Protein AF-A0A357FYY6-F1 (afdb_monomer_lite)

Foldseek 3Di:
DVVVVVVLCCQFAPPLLVVLLVLLQVVQQVVLLVVLVVVLAQAQQVLVVCCVVCVVVLVVQPDPVDDPVSSVVVVVVSLVVQLVVLLVVLVVQLVVLVVDPNSSVSLSVLLNSQATDNSLVNLLVLLCCCLVVVPDDPCSNRHLCVHQVNDPVVDDNVVSVVSSVVSSVCRCVRRRVQLSVLCNRGNSSRSSSSSD

Secondary structure (DSSP, 8-state):
-HHHHHHHHHHH--TTHHHHHHHHHHHHHHHHHHHHHHHSS-S-HHHHHHIIIIIHHHHHH--TTS-HHHHHHHHHHHHHHHHHHHHHHHHHHHHHHHHSTTHHHHHHHHHHTT---HHHHHHHHHHHIIIII----TTTTHHHHHHHT--TTSS-HHHHHHHHHHHHHHHHIIIIIHHHHHHHHHHHHHHHHHH-

pLDDT: mean 89.38, std 8.53, range [60.78, 97.12]

Sequence (196 aa):
MIEIYQQLHTYVFDPDRIPYAIAAIFLTMVVGMVTGPLAGNANPLIWGVLDGMFGGFGGKMDRLHRSKHDLMLRGFFFAVFVLVFCLVVAKFIEKLTILYPFHGFSEVLALSILITSGSVWFATLKIYFALSKKEMGKGAYYIVSRSTRVDLNSVDDYGITRTAMGFLARSFDKGLVNPVFWYLVGGVPLAYVYAA

Radius of gyration: 19.51 Å; chains: 1; bounding box: 54×34×55 Å

Structure (mmCIF, N/CA/C/O backbone):
data_AF-A0A357FYY6-F1
#
_entry.id   AF-A0A357FYY6-F1
#
loop_
_atom_site.group_PDB
_atom_site.id
_atom_site.type_symbol
_atom_site.label_atom_id
_atom_site.label_alt_id
_atom_site.label_comp_id
_atom_site.label_asym_id
_atom_site.label_entity_id
_atom_site.label_seq_id
_atom_site.pdbx_PDB_ins_code
_atom_site.Cartn_x
_atom_site.Cartn_y
_atom_site.Cartn_z
_atom_site.occupancy
_atom_site.B_iso_or_equiv
_atom_site.auth_seq_id
_atom_site.auth_comp_id
_atom_site.auth_asym_id
_atom_site.auth_atom_id
_atom_site.pdbx_PDB_model_num
ATOM 1 N N . MET A 1 1 ? 17.499 -19.569 -25.985 1.00 62.19 1 MET A N 1
ATOM 2 C CA . MET A 1 1 ? 16.735 -20.258 -24.916 1.00 62.19 1 MET A CA 1
ATOM 3 C C . MET A 1 1 ? 17.361 -20.007 -23.543 1.00 62.19 1 MET A C 1
ATOM 5 O O . MET A 1 1 ? 16.658 -19.527 -22.671 1.00 62.19 1 MET A O 1
ATOM 9 N N . ILE A 1 2 ? 18.672 -20.226 -23.367 1.00 73.31 2 ILE A N 1
ATOM 10 C CA . ILE A 1 2 ? 19.402 -19.948 -22.109 1.00 73.31 2 ILE A CA 1
ATOM 11 C C . ILE A 1 2 ? 19.326 -18.468 -21.684 1.00 73.31 2 ILE A C 1
ATOM 13 O O . ILE A 1 2 ? 19.038 -18.201 -20.525 1.00 73.31 2 ILE A O 1
ATOM 17 N N . GLU A 1 3 ? 19.465 -17.514 -22.611 1.00 70.50 3 GLU A N 1
ATOM 18 C CA . GLU A 1 3 ? 19.327 -16.075 -22.304 1.00 70.50 3 GLU A CA 1
ATOM 19 C C . GLU A 1 3 ? 17.939 -15.697 -21.776 1.00 70.50 3 GLU A C 1
ATOM 21 O O . GLU A 1 3 ? 17.833 -14.892 -20.860 1.00 70.50 3 GLU A O 1
ATOM 26 N N . ILE A 1 4 ? 16.873 -16.308 -22.306 1.00 71.56 4 ILE A N 1
ATOM 27 C CA . ILE A 1 4 ? 15.501 -16.066 -21.837 1.00 71.56 4 ILE A CA 1
ATOM 28 C C . ILE A 1 4 ? 15.348 -16.572 -20.402 1.00 71.56 4 ILE A C 1
ATOM 30 O O . ILE A 1 4 ? 14.764 -15.879 -19.578 1.00 71.56 4 ILE A O 1
ATOM 34 N N . TYR A 1 5 ? 15.904 -17.745 -20.082 1.00 68.25 5 TYR A N 1
ATOM 35 C CA . TYR A 1 5 ? 15.890 -18.277 -18.719 1.00 68.25 5 TYR A CA 1
ATOM 36 C C . TYR A 1 5 ? 16.742 -17.454 -17.755 1.00 68.25 5 TYR A C 1
ATOM 38 O O . TYR A 1 5 ? 16.322 -17.246 -16.625 1.00 68.25 5 TYR A O 1
ATOM 46 N N . GLN A 1 6 ? 17.901 -16.956 -18.188 1.00 64.94 6 GLN A N 1
ATOM 47 C CA . GLN A 1 6 ? 18.735 -16.068 -17.380 1.00 64.94 6 GLN A CA 1
ATOM 48 C C . GLN A 1 6 ? 18.051 -14.722 -17.143 1.00 64.94 6 GLN A C 1
ATOM 50 O O . GLN A 1 6 ? 18.015 -14.259 -16.012 1.00 64.94 6 GLN A O 1
ATOM 55 N N . GLN A 1 7 ? 17.428 -14.134 -18.166 1.00 66.25 7 GLN A N 1
ATOM 56 C CA . GLN A 1 7 ? 16.635 -12.914 -18.017 1.00 66.25 7 GLN A CA 1
ATOM 57 C C . GLN A 1 7 ? 15.444 -13.139 -17.086 1.00 66.25 7 GLN A C 1
ATOM 59 O O . GLN A 1 7 ? 15.245 -12.347 -16.174 1.00 66.25 7 GLN A O 1
ATOM 64 N N . LEU A 1 8 ? 14.688 -14.229 -17.251 1.00 66.12 8 LEU A N 1
ATOM 65 C CA . LEU A 1 8 ? 13.602 -14.595 -16.335 1.00 66.12 8 LEU A CA 1
ATOM 66 C C . LEU A 1 8 ? 14.109 -14.812 -14.910 1.00 66.12 8 LEU A C 1
ATOM 68 O O . LEU A 1 8 ? 13.484 -14.334 -13.975 1.00 66.12 8 LEU A O 1
ATOM 72 N N . HIS A 1 9 ? 15.245 -15.485 -14.735 1.00 67.25 9 HIS A N 1
ATOM 73 C CA . HIS A 1 9 ? 15.838 -15.700 -13.422 1.00 67.25 9 HIS A CA 1
ATOM 74 C C . HIS A 1 9 ? 16.236 -14.373 -12.769 1.00 67.25 9 HIS A C 1
ATOM 76 O O . HIS A 1 9 ? 15.879 -14.144 -11.624 1.00 67.25 9 HIS A O 1
ATOM 82 N N . THR A 1 10 ? 16.891 -13.465 -13.492 1.00 65.50 10 THR A N 1
ATOM 83 C CA . THR A 1 10 ? 17.222 -12.124 -12.984 1.00 65.50 10 THR A CA 1
ATOM 84 C C . THR A 1 10 ? 15.965 -11.287 -12.716 1.00 65.50 10 THR A C 1
ATOM 86 O O . THR A 1 10 ? 15.912 -10.546 -11.744 1.00 65.50 10 THR A O 1
ATOM 89 N N . TYR A 1 11 ? 14.912 -11.427 -13.528 1.00 64.69 11 TYR A N 1
ATOM 90 C CA . TYR A 1 11 ? 13.644 -10.718 -13.324 1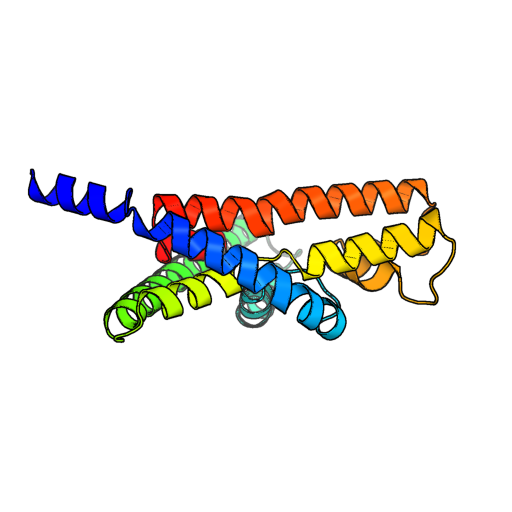.00 64.69 11 TYR A CA 1
ATOM 91 C C . TYR A 1 11 ? 12.781 -11.293 -12.195 1.00 64.69 11 TYR A C 1
ATOM 93 O O . TYR A 1 11 ? 11.948 -10.560 -11.661 1.00 64.69 11 TYR A O 1
ATOM 101 N N . VAL A 1 12 ? 12.936 -12.564 -11.830 1.00 64.06 12 VAL A N 1
ATOM 102 C CA . VAL A 1 12 ? 12.113 -13.227 -10.802 1.00 64.06 12 VAL A CA 1
ATOM 103 C C . VAL A 1 12 ? 12.867 -13.380 -9.478 1.00 64.06 12 VAL A C 1
ATOM 105 O O . VAL A 1 12 ? 12.259 -13.279 -8.418 1.00 64.06 12 VAL A O 1
ATOM 108 N N . PHE A 1 13 ? 14.186 -13.556 -9.520 1.00 65.19 13 PHE A N 1
ATOM 109 C CA . PHE A 1 13 ? 15.050 -13.823 -8.369 1.00 65.19 13 PHE A CA 1
ATOM 110 C C . PHE A 1 13 ? 16.271 -12.897 -8.374 1.00 65.19 13 PHE A C 1
ATOM 112 O O . PHE A 1 13 ? 17.409 -13.329 -8.560 1.00 65.19 13 PHE A O 1
ATOM 119 N N . ASP A 1 14 ? 16.017 -11.608 -8.164 1.00 78.81 14 ASP A N 1
ATOM 120 C CA . ASP A 1 14 ? 17.067 -10.625 -7.902 1.00 78.81 14 ASP A CA 1
ATOM 121 C C . ASP A 1 14 ? 17.393 -10.610 -6.391 1.00 78.81 14 ASP A C 1
ATOM 123 O O . ASP A 1 14 ? 16.497 -10.318 -5.583 1.00 78.81 14 ASP A O 1
ATOM 127 N N . PRO A 1 15 ? 18.634 -10.946 -5.982 1.00 80.25 15 PRO A N 1
ATOM 128 C CA . PRO A 1 15 ? 19.024 -10.988 -4.574 1.00 80.25 15 PRO A CA 1
ATOM 129 C C . PRO A 1 15 ? 18.915 -9.626 -3.874 1.00 80.25 15 PRO A C 1
ATOM 131 O O . PRO A 1 15 ? 18.712 -9.593 -2.658 1.00 80.25 15 PRO A O 1
ATOM 134 N N . ASP A 1 16 ? 18.980 -8.517 -4.615 1.00 86.81 16 ASP A N 1
ATOM 135 C CA . ASP A 1 16 ? 18.967 -7.165 -4.051 1.00 86.81 16 ASP A CA 1
ATOM 136 C C . ASP A 1 16 ? 17.561 -6.709 -3.625 1.00 86.81 16 ASP A C 1
ATOM 138 O O . ASP A 1 16 ? 17.401 -5.797 -2.808 1.00 86.81 16 ASP A O 1
ATOM 142 N N . ARG A 1 17 ? 16.508 -7.408 -4.064 1.00 90.00 17 ARG A N 1
ATOM 143 C CA . ARG A 1 17 ? 15.125 -7.081 -3.679 1.00 90.00 17 ARG A CA 1
ATOM 144 C C . ARG A 1 17 ? 14.863 -7.269 -2.193 1.00 90.00 17 ARG A C 1
ATOM 146 O O . ARG A 1 17 ? 14.126 -6.494 -1.591 1.00 90.00 17 ARG A O 1
ATOM 153 N N . ILE A 1 18 ? 15.448 -8.288 -1.567 1.00 92.69 18 ILE A N 1
ATOM 154 C CA . ILE A 1 18 ? 15.241 -8.534 -0.133 1.00 92.69 18 ILE A CA 1
ATOM 155 C C . ILE A 1 18 ? 15.734 -7.343 0.709 1.00 92.69 18 ILE A C 1
ATOM 157 O O . ILE A 1 18 ? 14.931 -6.811 1.483 1.00 92.69 18 ILE A O 1
ATOM 161 N N . PRO A 1 19 ? 16.992 -6.869 0.577 1.00 94.12 19 PRO A N 1
ATOM 162 C CA . PRO A 1 19 ? 17.441 -5.707 1.335 1.00 94.12 19 PRO A CA 1
ATOM 163 C C . PRO A 1 19 ? 16.656 -4.433 0.993 1.00 94.12 19 PRO A C 1
ATOM 165 O O . PRO A 1 19 ? 16.374 -3.653 1.904 1.00 94.12 19 PRO A O 1
ATOM 168 N N . TYR A 1 20 ? 16.226 -4.232 -0.259 1.00 94.94 20 TYR A N 1
ATOM 169 C CA . TYR A 1 20 ? 15.398 -3.074 -0.624 1.00 94.94 20 TYR A CA 1
ATOM 170 C C . TYR A 1 20 ? 14.003 -3.128 0.011 1.00 94.94 20 TYR A C 1
ATOM 172 O O . TYR A 1 20 ? 13.530 -2.127 0.553 1.00 94.94 20 TYR A O 1
ATOM 180 N N . ALA A 1 21 ? 13.368 -4.301 0.036 1.00 95.81 21 ALA A N 1
ATOM 181 C CA . ALA A 1 21 ? 12.097 -4.505 0.721 1.00 95.81 21 ALA A CA 1
ATOM 182 C C . ALA A 1 21 ? 12.222 -4.244 2.225 1.00 95.81 21 ALA A C 1
ATOM 184 O O . ALA A 1 21 ? 11.418 -3.505 2.789 1.00 95.81 21 ALA A O 1
ATOM 185 N N . ILE A 1 22 ? 13.264 -4.777 2.870 1.00 96.56 22 ILE A N 1
ATOM 186 C CA . ILE A 1 22 ? 13.537 -4.531 4.292 1.00 96.56 22 ILE A CA 1
ATOM 187 C C . ILE A 1 22 ? 13.713 -3.029 4.551 1.00 96.56 22 ILE A C 1
ATOM 189 O O . ILE A 1 22 ? 13.075 -2.480 5.453 1.00 96.56 22 ILE A O 1
ATOM 193 N N . ALA A 1 23 ? 14.521 -2.341 3.740 1.00 96.56 23 ALA A N 1
ATOM 194 C CA . ALA A 1 23 ? 14.736 -0.903 3.867 1.00 96.56 23 ALA A CA 1
ATOM 195 C C . ALA A 1 23 ? 13.438 -0.098 3.673 1.00 96.56 23 ALA A C 1
ATOM 197 O O . ALA A 1 23 ? 13.175 0.826 4.443 1.00 96.56 23 ALA A O 1
ATOM 198 N N . ALA A 1 24 ? 12.587 -0.470 2.711 1.00 97.00 24 ALA A N 1
ATOM 199 C CA . ALA A 1 24 ? 11.290 0.169 2.493 1.00 97.00 24 ALA A CA 1
ATOM 200 C C . ALA A 1 24 ? 10.334 -0.040 3.682 1.00 97.00 24 ALA A C 1
ATOM 202 O O . ALA A 1 24 ? 9.633 0.891 4.088 1.00 97.00 24 ALA A O 1
ATOM 203 N N . ILE A 1 25 ? 10.334 -1.226 4.297 1.00 96.69 25 ILE A N 1
ATOM 204 C CA . ILE A 1 25 ? 9.548 -1.509 5.508 1.00 96.69 25 ILE A CA 1
ATOM 205 C C . ILE A 1 25 ? 10.031 -0.643 6.678 1.00 96.69 25 ILE A C 1
ATOM 207 O O . ILE A 1 25 ? 9.215 -0.011 7.347 1.00 96.69 25 ILE A O 1
ATOM 211 N N . PHE A 1 26 ? 11.344 -0.551 6.909 1.00 96.75 26 PHE A N 1
ATOM 212 C CA . PHE A 1 26 ? 11.886 0.316 7.960 1.00 96.75 26 PHE A CA 1
ATOM 213 C C . PHE A 1 26 ? 11.565 1.791 7.708 1.00 96.75 26 PHE A C 1
ATOM 215 O O . PHE A 1 26 ? 11.113 2.491 8.617 1.00 96.75 26 PHE A O 1
ATOM 222 N N . LEU A 1 27 ? 11.730 2.255 6.467 1.00 95.94 27 LEU A N 1
ATOM 223 C CA . LEU A 1 27 ? 11.412 3.626 6.083 1.00 95.94 27 LEU A CA 1
ATOM 224 C C . LEU A 1 27 ? 9.935 3.945 6.344 1.00 95.94 27 LEU A C 1
ATOM 226 O O . LEU A 1 27 ? 9.624 4.947 6.985 1.00 95.94 27 LEU A O 1
ATOM 230 N N . THR A 1 28 ? 9.019 3.079 5.909 1.00 95.31 28 THR A N 1
ATOM 231 C CA . THR A 1 28 ? 7.573 3.269 6.120 1.00 95.31 28 THR A CA 1
ATOM 232 C C . THR A 1 28 ? 7.141 3.093 7.571 1.00 95.31 28 THR A C 1
ATOM 234 O O . THR A 1 28 ? 6.156 3.704 7.989 1.00 95.31 28 THR A O 1
ATOM 237 N N . MET A 1 29 ? 7.867 2.315 8.373 1.00 93.81 29 MET A N 1
ATOM 238 C CA . MET A 1 29 ? 7.649 2.240 9.815 1.00 93.81 29 MET A CA 1
ATOM 239 C C . MET A 1 29 ? 7.953 3.585 10.487 1.00 93.81 29 MET A C 1
ATOM 241 O O . MET A 1 29 ? 7.125 4.082 11.248 1.00 93.81 29 MET A O 1
ATOM 245 N N . VAL A 1 30 ? 9.088 4.213 10.163 1.00 93.69 30 VAL A N 1
ATOM 246 C CA . VAL A 1 30 ? 9.492 5.507 10.745 1.00 93.69 30 VAL A CA 1
ATOM 247 C C . VAL A 1 30 ? 8.634 6.652 10.201 1.00 93.69 30 VAL A C 1
ATOM 249 O O . VAL A 1 30 ? 8.001 7.384 10.962 1.00 93.69 30 VAL A O 1
ATOM 252 N N . VAL A 1 31 ? 8.553 6.789 8.876 1.00 92.69 31 VAL A N 1
ATOM 253 C CA . VAL A 1 31 ? 7.809 7.872 8.211 1.00 92.69 31 VAL A CA 1
ATOM 254 C C . VAL A 1 31 ? 6.305 7.737 8.453 1.00 92.69 31 VAL A C 1
ATOM 256 O O . VAL A 1 31 ? 5.607 8.737 8.634 1.00 92.69 31 VAL A O 1
ATOM 259 N N . GLY A 1 32 ? 5.787 6.509 8.510 1.00 89.00 32 GLY A N 1
ATOM 260 C CA . GLY A 1 32 ? 4.375 6.224 8.764 1.00 89.00 32 GLY A CA 1
ATOM 261 C C . GLY A 1 32 ? 3.890 6.724 10.125 1.00 89.00 32 GLY A C 1
ATOM 262 O O . GLY A 1 32 ? 2.759 7.198 10.230 1.00 89.00 32 GLY A O 1
ATOM 263 N N . MET A 1 33 ? 4.737 6.674 11.160 1.00 88.44 33 MET A N 1
ATOM 264 C CA . MET A 1 33 ? 4.384 7.193 12.488 1.00 88.44 33 MET A CA 1
ATOM 265 C C . MET A 1 33 ? 4.180 8.713 12.490 1.00 88.44 33 MET A C 1
ATOM 267 O O . MET A 1 33 ? 3.391 9.215 13.286 1.00 88.44 33 MET A O 1
ATOM 271 N N . VAL A 1 34 ? 4.854 9.440 11.592 1.00 87.56 34 VAL A N 1
ATOM 272 C CA . VAL A 1 34 ? 4.719 10.900 11.442 1.00 87.56 34 VAL A CA 1
ATOM 273 C C . VAL A 1 34 ? 3.570 11.255 10.498 1.00 87.56 34 VAL A C 1
ATOM 275 O O . VAL A 1 34 ? 2.750 12.122 10.796 1.00 87.56 34 VAL A O 1
ATOM 278 N N . THR A 1 35 ? 3.480 10.567 9.361 1.00 83.00 35 THR A N 1
ATOM 279 C CA . THR A 1 35 ? 2.495 10.860 8.308 1.00 83.00 35 THR A CA 1
ATOM 280 C C . THR A 1 35 ? 1.082 10.399 8.658 1.00 83.00 35 THR A C 1
ATOM 282 O O . THR A 1 35 ? 0.127 11.088 8.313 1.00 83.00 35 THR A O 1
ATOM 285 N N . GLY A 1 36 ? 0.917 9.297 9.396 1.00 78.12 36 GLY A N 1
ATOM 286 C CA . GLY A 1 36 ? -0.390 8.802 9.847 1.00 78.12 36 GLY A CA 1
ATOM 287 C C . GLY A 1 36 ? -1.216 9.831 10.639 1.00 78.12 36 GLY A C 1
ATOM 288 O O . GLY A 1 36 ? -2.367 10.085 10.274 1.00 78.12 36 GLY A O 1
ATOM 289 N N . PRO A 1 37 ? -0.659 10.467 11.692 1.00 79.31 37 PRO A N 1
ATOM 290 C CA . PRO A 1 37 ? -1.324 11.555 12.407 1.00 79.31 37 PRO A CA 1
ATOM 291 C C . PRO A 1 37 ? -1.749 12.719 11.502 1.00 79.31 37 PRO A C 1
ATOM 293 O O . PRO A 1 37 ? -2.842 13.250 11.685 1.00 79.31 37 PRO A O 1
ATOM 296 N N . LEU A 1 38 ? -0.906 13.098 10.535 1.00 82.50 38 LEU A N 1
ATOM 297 C CA . LEU A 1 38 ? -1.143 14.229 9.632 1.00 82.50 38 LEU A CA 1
ATOM 298 C C . LEU A 1 38 ? -2.219 13.922 8.582 1.00 82.50 38 LEU A C 1
ATOM 300 O O . LEU A 1 38 ? -3.090 14.746 8.323 1.00 82.50 38 LEU A O 1
ATOM 304 N N . ALA A 1 39 ? -2.175 12.729 7.990 1.00 80.50 39 ALA A N 1
ATOM 305 C CA . ALA A 1 39 ? -3.092 12.308 6.935 1.00 80.50 39 ALA A CA 1
ATOM 306 C C . ALA A 1 39 ? -4.465 11.861 7.469 1.00 80.50 39 ALA A C 1
ATOM 308 O O . ALA A 1 39 ? -5.432 11.758 6.708 1.00 80.50 39 ALA A O 1
ATOM 309 N N . GLY A 1 40 ? -4.563 11.540 8.764 1.00 82.94 40 GLY A N 1
ATOM 310 C CA . GLY A 1 40 ? -5.805 11.095 9.400 1.00 82.94 40 GLY A CA 1
ATOM 311 C C . GLY A 1 40 ? -6.322 9.738 8.901 1.00 82.94 40 GLY A C 1
ATOM 312 O O . GLY A 1 40 ? -7.467 9.379 9.172 1.00 82.94 40 GLY A O 1
ATOM 313 N N . ASN A 1 41 ? -5.499 8.993 8.165 1.00 85.19 41 ASN A N 1
ATOM 314 C CA . ASN A 1 41 ? -5.761 7.643 7.684 1.00 85.19 41 ASN A CA 1
ATOM 315 C C . ASN A 1 41 ? -4.443 6.850 7.659 1.00 85.19 41 ASN A C 1
ATOM 317 O O . ASN A 1 41 ? -3.364 7.431 7.764 1.00 85.19 41 ASN A O 1
ATOM 321 N N . ALA A 1 42 ? -4.539 5.529 7.551 1.00 87.75 42 ALA A N 1
ATOM 322 C CA . ALA A 1 42 ? -3.386 4.631 7.587 1.00 87.75 42 ALA A CA 1
ATOM 323 C C . ALA A 1 42 ? -3.195 3.852 6.274 1.00 87.75 42 ALA A C 1
ATOM 325 O O . ALA A 1 42 ? -2.590 2.780 6.263 1.00 87.75 42 ALA A O 1
ATOM 326 N N . ASN A 1 43 ? -3.712 4.382 5.164 1.00 88.94 43 ASN A N 1
ATOM 327 C CA . ASN A 1 43 ? -3.571 3.758 3.854 1.00 88.94 43 ASN A CA 1
ATOM 328 C C . ASN A 1 43 ? -2.181 4.042 3.254 1.00 88.94 43 ASN A C 1
ATOM 330 O O . ASN A 1 43 ? -1.590 5.081 3.558 1.00 88.94 43 ASN A O 1
ATOM 334 N N . PRO A 1 44 ? -1.669 3.162 2.374 1.00 91.88 44 PRO A N 1
ATOM 335 C CA . PRO A 1 44 ? -0.517 3.471 1.534 1.00 91.88 44 PRO A CA 1
ATOM 336 C C . PRO A 1 44 ? -0.727 4.756 0.730 1.00 91.88 44 PRO A C 1
ATOM 338 O O . PRO A 1 44 ? -1.840 5.045 0.279 1.00 91.88 44 PRO A O 1
ATOM 341 N N . LEU A 1 45 ? 0.354 5.505 0.501 1.00 91.75 45 LEU A N 1
ATOM 342 C CA . LEU A 1 45 ? 0.305 6.780 -0.219 1.00 91.75 45 LEU A CA 1
ATOM 343 C C . LEU A 1 45 ? -0.258 6.600 -1.633 1.00 91.75 45 LEU A C 1
ATOM 345 O O . LEU A 1 45 ? -1.097 7.390 -2.070 1.00 91.75 45 LEU A O 1
ATOM 349 N N . ILE A 1 46 ? 0.151 5.530 -2.323 1.00 92.75 46 ILE A N 1
ATOM 350 C CA . ILE A 1 46 ? -0.295 5.248 -3.690 1.00 92.75 46 ILE A CA 1
ATOM 351 C C . ILE A 1 46 ? -1.818 5.087 -3.793 1.00 92.75 46 ILE A C 1
ATOM 353 O O . ILE A 1 46 ? -2.405 5.543 -4.767 1.00 92.75 46 ILE A O 1
ATOM 357 N N . TRP A 1 47 ? -2.487 4.525 -2.779 1.00 92.19 47 TRP A N 1
ATOM 358 C CA . TRP A 1 47 ? -3.945 4.368 -2.805 1.00 92.19 47 TRP A CA 1
ATOM 359 C C . TRP A 1 47 ? -4.654 5.722 -2.787 1.00 92.19 47 TRP A C 1
ATOM 361 O O . TRP A 1 47 ? -5.656 5.891 -3.472 1.00 92.19 47 TRP A O 1
ATOM 371 N N . GLY A 1 48 ? -4.121 6.702 -2.051 1.00 90.94 48 GLY A N 1
ATOM 372 C CA . GLY A 1 48 ? -4.647 8.068 -2.068 1.00 90.94 48 GLY A CA 1
ATOM 373 C C . GLY A 1 48 ? -4.452 8.755 -3.421 1.00 90.94 48 GLY A C 1
ATOM 374 O O . GLY A 1 48 ? -5.348 9.451 -3.894 1.00 90.94 48 GLY A O 1
ATOM 375 N N . VAL A 1 49 ? -3.308 8.520 -4.072 1.00 93.38 49 VAL A N 1
ATOM 376 C CA . VAL A 1 49 ? -3.033 9.029 -5.426 1.00 93.38 49 VAL A CA 1
ATOM 377 C C . VAL A 1 49 ? -4.003 8.416 -6.438 1.00 93.38 49 VAL A C 1
ATOM 379 O O . VAL A 1 49 ? -4.635 9.148 -7.197 1.00 93.38 49 VAL A O 1
ATOM 382 N N . LEU A 1 50 ? -4.176 7.092 -6.416 1.00 94.50 50 LEU A N 1
ATOM 383 C CA . LEU A 1 50 ? -5.081 6.385 -7.322 1.00 94.50 50 LEU A CA 1
ATOM 384 C C . LEU A 1 50 ? -6.544 6.788 -7.103 1.00 94.50 50 LEU A C 1
ATOM 386 O O . LEU A 1 50 ? -7.243 7.060 -8.077 1.00 94.50 50 LEU A O 1
ATOM 390 N N . ASP A 1 51 ? -7.000 6.904 -5.853 1.00 92.69 51 ASP A N 1
ATOM 391 C CA . ASP A 1 51 ? -8.355 7.377 -5.541 1.00 92.69 51 ASP A CA 1
ATOM 392 C C . ASP A 1 51 ? -8.578 8.815 -6.038 1.00 92.69 51 ASP A C 1
ATOM 394 O O . ASP A 1 51 ? -9.590 9.106 -6.677 1.00 92.69 51 ASP A O 1
ATOM 398 N N . GLY A 1 52 ? -7.594 9.702 -5.853 1.00 94.38 52 GLY A N 1
ATOM 399 C CA . GLY A 1 52 ? -7.648 11.074 -6.362 1.00 94.38 52 GLY A CA 1
ATOM 400 C C . GLY A 1 52 ? -7.692 11.163 -7.892 1.00 94.38 52 GLY A C 1
ATOM 401 O O . GLY A 1 52 ? -8.421 11.988 -8.443 1.00 94.38 52 GLY A O 1
ATOM 402 N N . MET A 1 53 ? -6.946 10.302 -8.590 1.00 95.56 53 MET A N 1
ATOM 403 C CA . MET A 1 53 ? -6.894 10.277 -10.057 1.00 95.56 53 MET A CA 1
ATOM 404 C C . MET A 1 53 ? -8.128 9.620 -10.684 1.00 95.56 53 MET A C 1
ATOM 406 O O . MET A 1 53 ? -8.660 10.112 -11.680 1.00 95.56 53 MET A O 1
ATOM 410 N N . PHE A 1 54 ? -8.577 8.501 -10.117 1.00 95.50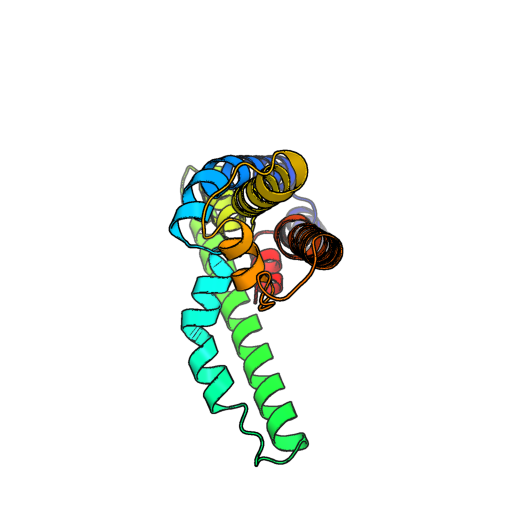 54 PHE A N 1
ATOM 411 C CA . PHE A 1 54 ? -9.512 7.581 -10.762 1.00 95.50 54 PHE A CA 1
ATOM 412 C C . PHE A 1 54 ? -10.857 7.461 -10.040 1.00 95.50 54 PHE A C 1
ATOM 414 O O . PHE A 1 54 ? -11.859 7.160 -10.692 1.00 95.50 54 PHE A O 1
ATOM 421 N N . GLY A 1 55 ? -10.940 7.759 -8.741 1.00 92.62 55 GLY A N 1
ATOM 422 C CA . GLY A 1 55 ? -12.155 7.582 -7.936 1.00 92.62 55 GLY A CA 1
ATOM 423 C C . GLY A 1 55 ? -13.357 8.362 -8.478 1.00 92.62 55 GLY A C 1
ATOM 424 O O . GLY A 1 55 ? -14.458 7.821 -8.604 1.00 92.62 55 GLY A O 1
ATOM 425 N N . GLY A 1 56 ? -13.143 9.606 -8.921 1.00 94.00 56 GLY A N 1
ATOM 426 C CA . GLY A 1 56 ? -14.192 10.420 -9.546 1.00 94.00 56 GLY A CA 1
ATOM 427 C C . GLY A 1 56 ? -14.698 9.859 -10.882 1.00 94.00 56 GLY A C 1
ATOM 428 O O . GLY A 1 56 ? -15.891 9.951 -11.183 1.00 94.00 56 GLY A O 1
ATOM 429 N N . PHE A 1 57 ? -13.820 9.252 -11.686 1.00 92.62 57 PHE A N 1
ATOM 430 C CA . PHE A 1 57 ? -14.214 8.579 -12.927 1.00 92.62 57 PHE A CA 1
ATOM 431 C C . PHE A 1 57 ? -14.973 7.287 -12.631 1.00 92.62 57 PHE A C 1
ATOM 433 O O . PHE A 1 57 ? -16.042 7.077 -13.208 1.00 92.62 57 PHE A O 1
ATOM 440 N N . GLY A 1 58 ? -14.477 6.483 -11.686 1.00 90.00 58 GLY A N 1
ATOM 441 C CA . GLY A 1 58 ? -15.140 5.272 -11.204 1.00 90.00 58 GLY A CA 1
ATOM 442 C C . GLY A 1 58 ? -16.574 5.554 -10.755 1.00 90.00 58 GLY A C 1
ATOM 443 O O . GLY A 1 58 ? -17.513 4.960 -11.282 1.00 90.00 58 GLY A O 1
ATOM 444 N N . GLY A 1 59 ? -16.768 6.560 -9.896 1.00 90.31 59 GLY A N 1
ATOM 445 C CA . GLY A 1 59 ? -18.098 6.958 -9.422 1.00 90.31 59 GLY A CA 1
ATOM 446 C C . GLY A 1 59 ? -19.036 7.463 -10.527 1.00 90.31 59 GLY A C 1
ATOM 447 O O . GLY A 1 59 ? -20.240 7.231 -10.480 1.00 90.31 59 GLY A O 1
ATOM 448 N N . LYS A 1 60 ? -18.515 8.112 -11.580 1.00 90.25 60 LYS A N 1
ATOM 449 C CA . LYS A 1 60 ? -19.337 8.524 -12.737 1.00 90.25 60 LYS A CA 1
ATOM 450 C C . LYS A 1 60 ? -19.818 7.336 -13.573 1.00 90.25 60 LYS A C 1
ATOM 452 O O . LYS A 1 60 ? -20.855 7.455 -14.241 1.00 90.25 60 LYS A O 1
ATOM 457 N N . MET A 1 61 ? -19.062 6.238 -13.585 1.00 88.50 61 MET A N 1
ATOM 458 C CA . MET A 1 61 ? -19.384 5.019 -14.327 1.00 88.50 61 MET A CA 1
ATOM 459 C C . MET A 1 61 ? -20.308 4.082 -13.548 1.00 88.50 61 MET A C 1
ATOM 461 O O . MET A 1 61 ? -21.170 3.459 -14.174 1.00 88.50 61 MET A O 1
ATOM 465 N N . ASP A 1 62 ? -20.184 4.054 -12.221 1.00 90.38 62 ASP A N 1
ATOM 466 C CA . ASP A 1 62 ? -20.996 3.241 -11.315 1.00 90.38 62 ASP A CA 1
ATOM 467 C C . ASP A 1 62 ? -22.356 3.894 -11.007 1.00 90.38 62 ASP A C 1
ATOM 469 O O . ASP A 1 62 ? -22.581 4.510 -9.965 1.00 90.38 62 ASP A O 1
ATOM 473 N N . ARG A 1 63 ? -23.280 3.822 -11.973 1.00 91.06 63 ARG A N 1
ATOM 474 C CA . ARG A 1 63 ? -24.637 4.372 -11.835 1.00 91.06 63 ARG A CA 1
ATOM 475 C C . ARG A 1 63 ? -25.665 3.260 -11.677 1.00 91.06 63 ARG A C 1
ATOM 477 O O . ARG A 1 63 ? -25.967 2.565 -12.643 1.00 91.06 63 ARG A O 1
ATOM 484 N N . LEU A 1 64 ? -26.287 3.183 -10.500 1.00 86.50 64 LEU A N 1
ATOM 485 C CA . LEU A 1 64 ? -27.233 2.121 -10.115 1.00 86.50 64 LEU A CA 1
ATOM 486 C C . LEU A 1 64 ? -28.456 1.956 -11.040 1.00 86.50 64 LEU A C 1
ATOM 488 O O . LEU A 1 64 ? -29.080 0.902 -11.032 1.00 86.50 64 LEU A O 1
ATOM 492 N N . HIS A 1 65 ? -28.804 2.962 -11.850 1.00 91.25 65 HIS A N 1
ATOM 493 C CA . HIS A 1 65 ? -29.912 2.877 -12.814 1.00 91.25 65 HIS A CA 1
ATOM 494 C C . HIS A 1 65 ? -29.561 2.127 -14.113 1.00 91.25 65 HIS A C 1
ATOM 496 O O . HIS A 1 65 ? -30.414 1.989 -14.987 1.00 91.25 65 HIS A O 1
ATOM 502 N N . ARG A 1 66 ? -28.309 1.692 -14.288 1.00 89.69 66 ARG A N 1
ATOM 503 C CA . ARG A 1 66 ? -27.855 0.945 -15.470 1.00 89.69 66 ARG A CA 1
ATOM 504 C C . ARG A 1 66 ? -28.068 -0.555 -15.297 1.00 89.69 66 ARG A C 1
ATOM 506 O O . ARG A 1 66 ? -28.173 -1.067 -14.185 1.00 89.69 66 ARG A O 1
ATOM 513 N N . SER A 1 67 ? -28.105 -1.276 -16.415 1.00 94.50 67 SER A N 1
ATOM 514 C CA . SER A 1 67 ? -28.184 -2.736 -16.385 1.00 94.50 67 SER A CA 1
ATOM 515 C C . SER A 1 67 ? -26.909 -3.339 -15.784 1.00 94.50 67 SER A C 1
ATOM 517 O O . SER A 1 67 ? -25.813 -2.790 -15.920 1.00 94.50 67 SER A O 1
ATOM 519 N N . LYS A 1 68 ? -27.039 -4.512 -15.152 1.00 92.94 68 LYS A N 1
ATOM 520 C CA . LYS A 1 68 ? -25.902 -5.226 -14.547 1.00 92.94 68 LYS A CA 1
ATOM 521 C C . LYS A 1 68 ? -24.778 -5.483 -15.558 1.00 92.94 68 LYS A C 1
ATOM 523 O O . LYS A 1 68 ? -23.615 -5.277 -15.233 1.00 92.94 68 LYS A O 1
ATOM 528 N N . HIS A 1 69 ? -25.124 -5.874 -16.786 1.00 93.50 69 HIS A N 1
ATOM 529 C CA . HIS A 1 69 ? -24.147 -6.123 -17.849 1.00 93.50 69 HIS A CA 1
ATOM 530 C C . HIS A 1 69 ? -23.362 -4.861 -18.239 1.00 93.50 69 HIS A C 1
ATOM 532 O O . HIS A 1 69 ? -22.149 -4.940 -18.409 1.00 93.50 69 HIS A O 1
ATOM 538 N N . ASP A 1 70 ? -24.021 -3.700 -18.329 1.00 93.00 70 ASP A N 1
ATOM 539 C CA . ASP A 1 70 ? -23.348 -2.430 -18.641 1.00 93.00 70 ASP A CA 1
ATOM 540 C C . ASP A 1 70 ? -22.404 -2.001 -17.504 1.00 93.00 70 ASP A C 1
ATOM 542 O O . ASP A 1 70 ? -21.274 -1.586 -17.761 1.00 93.00 70 ASP A O 1
ATOM 546 N N . LEU A 1 71 ? -22.815 -2.177 -16.240 1.00 93.75 71 LEU A N 1
ATOM 547 C CA . LEU A 1 71 ? -21.953 -1.919 -15.078 1.00 93.75 71 LEU A CA 1
ATOM 548 C C . LEU A 1 71 ? -20.723 -2.837 -15.061 1.00 93.75 71 LEU A C 1
ATOM 550 O O . LEU A 1 71 ? -19.606 -2.355 -14.874 1.00 93.75 71 LEU A O 1
ATOM 554 N N . MET A 1 72 ? -20.906 -4.137 -15.315 1.00 94.12 72 MET A N 1
ATOM 555 C CA . MET A 1 72 ? -19.806 -5.105 -15.360 1.00 94.12 72 MET A CA 1
ATOM 556 C C . MET A 1 72 ? -18.810 -4.802 -16.483 1.00 94.12 72 MET A C 1
ATOM 558 O O . MET A 1 72 ? -17.608 -4.802 -16.234 1.00 94.12 72 MET A O 1
ATOM 562 N N . LEU A 1 73 ? -19.285 -4.513 -17.701 1.00 95.06 73 LEU A N 1
ATOM 563 C CA . LEU A 1 73 ? -18.407 -4.210 -18.836 1.00 95.06 73 LEU A CA 1
ATOM 564 C C . LEU A 1 73 ? -17.603 -2.931 -18.597 1.00 95.06 73 LEU A C 1
ATOM 566 O O . LEU A 1 73 ? -16.388 -2.926 -18.784 1.00 95.06 73 LEU A O 1
ATOM 570 N N . ARG A 1 74 ? -18.251 -1.856 -18.134 1.00 93.56 74 ARG A N 1
ATOM 571 C CA . ARG A 1 74 ? -17.559 -0.598 -17.810 1.00 93.56 74 ARG A CA 1
ATOM 572 C C . ARG A 1 74 ? -16.542 -0.787 -16.691 1.00 93.56 74 ARG A C 1
ATOM 574 O O . ARG A 1 74 ? -15.420 -0.311 -16.822 1.00 93.56 74 ARG A O 1
ATOM 581 N N . GLY A 1 75 ? -16.922 -1.496 -15.626 1.00 94.06 75 GLY A N 1
ATOM 582 C CA . GLY A 1 75 ? -16.030 -1.819 -14.515 1.00 94.06 75 GLY A CA 1
ATOM 583 C C . GLY A 1 75 ? -14.821 -2.640 -14.964 1.00 94.06 75 GLY A C 1
ATOM 584 O O . GLY A 1 75 ? -13.701 -2.320 -14.583 1.00 94.06 75 GLY A O 1
ATOM 585 N N . PHE A 1 76 ? -15.026 -3.633 -15.835 1.00 95.25 76 PHE A N 1
ATOM 586 C CA . PHE A 1 76 ? -13.951 -4.444 -16.405 1.00 95.25 76 PHE A CA 1
ATOM 587 C C . PHE A 1 76 ? -12.967 -3.604 -17.224 1.00 95.25 76 PHE A C 1
ATOM 589 O O . PHE A 1 76 ? -11.773 -3.620 -16.938 1.00 95.25 76 PHE A O 1
ATOM 596 N N . PHE A 1 77 ? -13.447 -2.832 -18.206 1.00 95.81 77 PHE A N 1
ATOM 597 C CA . PHE A 1 77 ? -12.562 -2.001 -19.028 1.00 95.81 77 PHE A CA 1
ATOM 598 C C . PHE A 1 77 ? -11.840 -0.938 -18.204 1.00 95.81 77 PHE A C 1
ATOM 600 O O . PHE A 1 77 ? -10.675 -0.651 -18.467 1.00 95.81 77 PHE A O 1
ATOM 607 N N . PHE A 1 78 ? -12.502 -0.384 -17.188 1.00 95.19 78 PHE A N 1
ATOM 608 C CA . PHE A 1 78 ? -11.870 0.560 -16.280 1.00 95.19 78 PHE A CA 1
ATOM 609 C C . PHE A 1 78 ? -10.781 -0.094 -15.427 1.00 95.19 78 PHE A C 1
ATOM 611 O O . PHE A 1 78 ? -9.680 0.438 -15.356 1.00 95.19 78 PHE A O 1
ATOM 618 N N . ALA A 1 79 ? -11.045 -1.267 -14.846 1.00 95.06 79 ALA A N 1
ATOM 619 C CA . ALA A 1 79 ? -10.047 -2.013 -14.086 1.00 95.06 79 ALA A CA 1
ATOM 620 C C . ALA A 1 79 ? -8.838 -2.384 -14.960 1.00 95.06 79 ALA A C 1
ATOM 622 O O . ALA A 1 79 ? -7.701 -2.134 -14.572 1.00 95.06 79 ALA A O 1
ATOM 623 N N . VAL A 1 80 ? -9.069 -2.897 -16.176 1.00 96.75 80 VAL A N 1
ATOM 624 C CA . VAL A 1 80 ? -7.998 -3.191 -17.145 1.00 96.75 80 VAL A CA 1
ATOM 625 C C . VAL A 1 80 ? -7.202 -1.932 -17.483 1.00 96.75 80 VAL A C 1
ATOM 627 O O . VAL A 1 80 ? -5.975 -1.975 -17.516 1.00 96.75 80 VAL A O 1
ATOM 630 N N . PHE A 1 81 ? -7.876 -0.802 -17.701 1.00 96.31 81 PHE A N 1
ATOM 631 C CA . PHE A 1 81 ? -7.212 0.469 -17.968 1.00 96.31 81 PHE A CA 1
ATOM 632 C C . PHE A 1 81 ? -6.308 0.906 -16.807 1.00 96.31 81 PHE A C 1
ATOM 634 O O . PHE A 1 81 ? -5.152 1.242 -17.053 1.00 96.31 81 PHE A O 1
ATOM 641 N N . VAL A 1 82 ? -6.788 0.861 -15.558 1.00 96.19 82 VAL A N 1
ATOM 642 C CA . VAL A 1 82 ? -5.986 1.236 -14.379 1.00 96.19 82 VAL A CA 1
ATOM 643 C C . VAL A 1 82 ? -4.807 0.273 -14.191 1.00 96.19 82 VAL A C 1
ATOM 645 O O . VAL A 1 82 ? -3.689 0.730 -13.969 1.00 96.19 82 VAL A O 1
ATOM 648 N N . LEU A 1 83 ? -5.006 -1.036 -14.383 1.00 97.06 83 LEU A N 1
ATOM 649 C CA . LEU A 1 83 ? -3.931 -2.037 -14.332 1.00 97.06 83 LEU A CA 1
ATOM 650 C C . LEU A 1 83 ? -2.835 -1.762 -15.372 1.00 97.06 83 LEU A C 1
ATOM 652 O O . LEU A 1 83 ? -1.650 -1.741 -15.037 1.00 97.06 83 LEU A O 1
ATOM 656 N N . VAL A 1 84 ? -3.217 -1.520 -16.632 1.00 97.12 84 VAL A N 1
ATOM 657 C CA . VAL A 1 84 ? -2.269 -1.202 -17.713 1.00 97.12 84 VAL A CA 1
ATOM 658 C C . VAL A 1 84 ? -1.573 0.130 -17.447 1.00 97.12 84 VAL A C 1
ATOM 660 O O . VAL A 1 84 ? -0.362 0.232 -17.636 1.00 97.12 84 VAL A O 1
ATOM 663 N N . PHE A 1 85 ? -2.304 1.138 -16.970 1.00 96.62 85 PHE A N 1
ATOM 664 C CA . PHE A 1 85 ? -1.737 2.429 -16.597 1.00 96.62 85 PHE A CA 1
ATOM 665 C C . PHE A 1 85 ? -0.671 2.275 -15.505 1.00 96.62 85 PHE A C 1
ATOM 667 O O . PHE A 1 85 ? 0.459 2.728 -15.689 1.00 96.62 85 PHE A O 1
ATOM 674 N N . CYS A 1 86 ? -0.990 1.579 -14.409 1.00 96.69 86 CYS A N 1
ATOM 675 C CA . CYS A 1 86 ? -0.052 1.321 -13.319 1.00 96.69 86 CYS A CA 1
ATOM 676 C C . CYS A 1 86 ? 1.161 0.513 -13.793 1.00 96.69 86 CYS A C 1
ATOM 678 O O . CYS A 1 86 ? 2.282 0.844 -13.416 1.00 96.69 86 CYS A O 1
ATOM 680 N N . LEU A 1 87 ? 0.977 -0.478 -14.674 1.00 96.00 87 LEU A N 1
ATOM 681 C CA . LEU A 1 87 ? 2.085 -1.233 -15.266 1.00 96.00 87 LEU A CA 1
ATOM 682 C C . LEU A 1 87 ? 3.019 -0.338 -16.096 1.00 96.00 87 LEU A C 1
ATOM 684 O O . LEU A 1 87 ? 4.239 -0.438 -15.967 1.00 96.00 87 LEU A O 1
ATOM 688 N N . VAL A 1 88 ? 2.467 0.541 -16.940 1.00 96.50 88 VAL A N 1
ATOM 689 C CA . VAL A 1 88 ? 3.249 1.472 -17.771 1.00 96.50 88 VAL A CA 1
ATOM 690 C C . VAL A 1 88 ? 4.014 2.466 -16.900 1.00 96.50 88 VAL A C 1
ATOM 692 O O . VAL A 1 88 ? 5.213 2.659 -17.105 1.00 96.50 88 VAL A O 1
ATOM 695 N N . VAL A 1 89 ? 3.351 3.054 -15.899 1.00 95.19 89 VAL A N 1
ATOM 696 C CA . VAL A 1 89 ? 3.986 3.959 -14.931 1.00 95.19 89 VAL A CA 1
ATOM 697 C C . VAL A 1 89 ? 5.099 3.240 -14.176 1.00 95.19 89 VAL A C 1
ATOM 699 O O . VAL A 1 89 ? 6.203 3.763 -14.069 1.00 95.19 89 VAL A O 1
ATOM 702 N N . ALA A 1 90 ? 4.859 2.018 -13.714 1.00 94.12 90 ALA A N 1
ATOM 703 C CA . ALA A 1 90 ? 5.851 1.261 -12.967 1.00 94.12 90 ALA A CA 1
ATOM 704 C C . ALA A 1 90 ? 7.053 0.850 -13.825 1.00 94.12 90 ALA A C 1
ATOM 706 O O . ALA A 1 90 ? 8.185 0.929 -13.360 1.00 94.12 90 ALA A O 1
ATOM 707 N N . LYS A 1 91 ? 6.843 0.495 -15.099 1.00 92.69 91 LYS A N 1
ATOM 708 C CA . LYS A 1 91 ? 7.931 0.265 -16.065 1.00 92.69 91 LYS A CA 1
ATOM 709 C C . LYS A 1 91 ? 8.735 1.533 -16.345 1.00 92.69 91 LYS A C 1
ATOM 711 O O . LYS A 1 91 ? 9.941 1.458 -16.572 1.00 92.69 91 LYS A O 1
ATOM 716 N N . PHE A 1 92 ? 8.086 2.694 -16.339 1.00 92.50 92 PHE A N 1
ATOM 717 C CA . PHE A 1 92 ? 8.772 3.976 -16.450 1.00 92.50 92 PHE A CA 1
ATOM 718 C C . PHE A 1 92 ? 9.601 4.284 -15.194 1.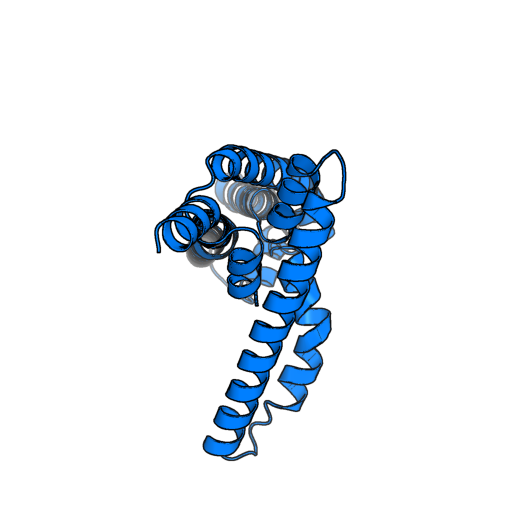00 92.50 92 PHE A C 1
ATOM 720 O O . PHE A 1 92 ? 10.767 4.644 -15.325 1.00 92.50 92 PHE A O 1
ATOM 727 N N . ILE A 1 93 ? 9.046 4.059 -13.998 1.00 90.88 93 ILE A N 1
ATOM 728 C CA . ILE A 1 93 ? 9.760 4.204 -12.719 1.00 90.88 93 ILE A CA 1
ATOM 729 C C . ILE A 1 93 ? 10.964 3.257 -12.663 1.00 90.88 93 ILE A C 1
ATOM 731 O O . ILE A 1 93 ? 12.065 3.719 -12.405 1.00 90.88 93 ILE A O 1
ATOM 735 N N . GLU A 1 94 ? 10.787 1.973 -12.988 1.00 89.56 94 GLU A N 1
ATOM 736 C CA . GLU A 1 94 ? 11.864 0.969 -13.040 1.00 89.56 94 GLU A CA 1
ATOM 737 C C . GLU A 1 94 ? 13.016 1.425 -13.952 1.00 89.56 94 GLU A C 1
ATOM 739 O O . GLU A 1 94 ? 14.182 1.378 -13.566 1.00 89.56 94 GLU A O 1
ATOM 744 N N . LYS A 1 95 ? 12.702 1.947 -15.146 1.00 88.31 95 LYS A N 1
ATOM 745 C CA . LYS A 1 95 ? 13.721 2.500 -16.051 1.00 88.31 95 LYS A CA 1
ATOM 746 C C . LYS A 1 95 ? 14.434 3.713 -15.460 1.00 88.31 95 LYS A C 1
ATOM 748 O O . LYS A 1 95 ? 15.648 3.812 -15.599 1.00 88.31 95 LYS A O 1
ATOM 753 N N . LEU A 1 96 ? 13.704 4.632 -14.827 1.00 85.25 96 LEU A N 1
ATOM 754 C CA . LEU A 1 96 ? 14.309 5.796 -14.177 1.00 85.25 96 LEU A CA 1
ATOM 755 C C . LEU A 1 96 ? 15.238 5.373 -13.039 1.00 85.25 96 LEU A C 1
ATOM 757 O O . LEU A 1 96 ? 16.357 5.868 -12.972 1.00 85.25 96 LEU A O 1
ATOM 761 N N . THR A 1 97 ? 14.816 4.428 -12.200 1.00 82.25 97 THR A N 1
ATOM 762 C CA . THR A 1 97 ? 15.618 3.865 -11.108 1.00 82.25 97 THR A CA 1
ATOM 763 C C . THR A 1 97 ? 16.977 3.375 -11.610 1.00 82.25 97 THR A C 1
ATOM 765 O O . THR A 1 97 ? 17.995 3.715 -11.018 1.00 82.25 97 THR A O 1
ATOM 768 N N . ILE A 1 98 ? 17.018 2.666 -12.742 1.00 81.06 98 ILE A N 1
ATOM 769 C CA . ILE A 1 98 ? 18.263 2.140 -13.329 1.00 81.06 98 ILE A CA 1
ATOM 770 C C . ILE A 1 98 ? 19.174 3.253 -13.887 1.00 81.06 98 ILE A C 1
ATOM 772 O O . ILE A 1 98 ? 20.393 3.101 -13.904 1.00 81.06 98 ILE A O 1
ATOM 776 N N . LEU A 1 99 ? 18.612 4.376 -14.350 1.00 80.94 99 LEU A N 1
ATOM 777 C CA . LEU A 1 99 ? 19.381 5.470 -14.962 1.00 80.94 99 LEU A CA 1
ATOM 778 C C . LEU A 1 99 ? 20.133 6.342 -13.945 1.00 80.94 99 LEU A C 1
ATOM 780 O O . LEU A 1 99 ? 21.089 7.020 -14.324 1.00 80.94 99 LEU A O 1
ATOM 784 N N . TYR A 1 100 ? 19.717 6.355 -12.676 1.00 79.50 100 TYR A N 1
ATOM 785 C CA . TYR A 1 100 ? 20.360 7.162 -11.640 1.00 79.50 100 TYR A CA 1
ATOM 786 C C . TYR A 1 100 ? 21.398 6.353 -10.842 1.00 79.50 100 TYR A C 1
ATOM 788 O O . TYR A 1 100 ? 21.166 5.191 -10.516 1.00 79.50 100 TYR A O 1
ATOM 796 N N . PRO A 1 101 ? 22.521 6.974 -10.428 1.00 69.62 101 PRO A N 1
ATOM 797 C CA . PRO A 1 101 ? 23.620 6.291 -9.733 1.00 69.62 101 PRO A CA 1
ATOM 798 C C . PRO A 1 101 ? 23.245 5.704 -8.358 1.00 69.62 101 PRO A C 1
ATOM 800 O O . PRO A 1 101 ? 24.004 4.919 -7.803 1.00 69.62 101 PRO A O 1
ATOM 803 N N . PHE A 1 102 ? 22.070 6.047 -7.818 1.00 80.38 102 PHE A N 1
ATOM 804 C CA . PHE A 1 102 ? 21.529 5.522 -6.560 1.00 80.38 102 PHE A CA 1
ATOM 805 C C . PHE A 1 102 ? 20.283 4.655 -6.794 1.00 80.38 102 PHE A C 1
ATOM 807 O O . PHE A 1 102 ? 19.257 4.843 -6.132 1.00 80.38 102 PHE A O 1
ATOM 814 N N . HIS A 1 103 ? 20.364 3.720 -7.744 1.00 80.44 103 HIS A N 1
ATOM 815 C CA . HIS A 1 103 ? 19.238 2.874 -8.149 1.00 80.44 103 HIS A CA 1
ATOM 816 C C . HIS A 1 103 ? 18.548 2.204 -6.948 1.00 80.44 103 HIS A C 1
ATOM 818 O O . HIS A 1 103 ? 17.347 2.398 -6.761 1.00 80.44 103 HIS A O 1
ATOM 824 N N . GLY A 1 104 ? 19.305 1.571 -6.044 1.00 85.06 104 GLY A N 1
ATOM 825 C CA . GLY A 1 104 ? 18.741 0.924 -4.854 1.00 85.06 104 GLY A CA 1
ATOM 826 C C . GLY A 1 104 ? 17.950 1.875 -3.949 1.00 85.06 104 GLY A C 1
ATOM 827 O O . GLY A 1 104 ? 16.872 1.529 -3.477 1.00 85.06 104 GLY A O 1
ATOM 828 N N . PHE A 1 105 ? 18.408 3.119 -3.762 1.00 89.50 105 PHE A N 1
ATOM 829 C CA . PHE A 1 105 ? 17.662 4.099 -2.965 1.00 89.50 105 PHE A CA 1
ATOM 830 C C . PHE A 1 105 ? 16.347 4.503 -3.641 1.00 89.50 105 PHE A C 1
ATOM 832 O O . PHE A 1 105 ? 15.306 4.569 -2.991 1.00 89.50 105 PHE A O 1
ATOM 839 N N . SER A 1 106 ? 16.371 4.744 -4.953 1.00 90.94 106 SER A N 1
ATOM 840 C CA . SER A 1 106 ? 15.157 5.099 -5.693 1.00 90.94 106 SER A CA 1
ATOM 841 C C . SER A 1 106 ? 14.129 3.963 -5.727 1.00 90.94 106 SER A C 1
ATOM 843 O O . SER A 1 106 ? 12.930 4.227 -5.677 1.00 90.94 106 SER A O 1
ATOM 845 N N . GLU A 1 107 ? 14.581 2.708 -5.725 1.00 91.94 107 GLU A N 1
ATOM 846 C CA . GLU A 1 107 ? 13.714 1.533 -5.658 1.00 91.94 107 GLU A CA 1
ATOM 847 C C . GLU A 1 107 ? 13.070 1.376 -4.277 1.00 91.94 107 GLU A C 1
ATOM 849 O O . GLU A 1 107 ? 11.860 1.171 -4.176 1.00 91.94 107 GLU A O 1
ATOM 854 N N . VAL A 1 108 ? 13.849 1.588 -3.210 1.00 95.00 108 VAL A N 1
ATOM 855 C CA . VAL A 1 108 ? 13.337 1.665 -1.834 1.00 95.00 108 VAL A CA 1
ATOM 856 C C . VAL A 1 108 ? 12.250 2.734 -1.720 1.00 95.00 108 VAL A C 1
ATOM 858 O O . VAL A 1 108 ? 11.193 2.472 -1.145 1.00 95.00 108 VAL A O 1
ATOM 861 N N . LEU A 1 109 ? 12.462 3.920 -2.300 1.00 94.12 109 LEU A N 1
ATOM 862 C CA . LEU A 1 109 ? 11.446 4.973 -2.321 1.00 94.12 109 LEU A CA 1
ATOM 863 C C . LEU A 1 109 ? 10.204 4.555 -3.119 1.00 94.12 109 LEU A C 1
ATOM 865 O O . LEU A 1 109 ? 9.087 4.694 -2.616 1.00 94.12 109 LEU A O 1
ATOM 869 N N . ALA A 1 110 ? 10.383 4.001 -4.319 1.00 94.12 110 ALA A N 1
ATOM 870 C CA . ALA A 1 110 ? 9.285 3.556 -5.175 1.00 94.12 110 ALA A CA 1
ATOM 871 C C . ALA A 1 110 ? 8.429 2.461 -4.522 1.00 94.12 110 ALA A C 1
ATOM 873 O O . ALA A 1 110 ? 7.215 2.450 -4.715 1.00 94.12 110 ALA A O 1
ATOM 874 N N . LEU A 1 111 ? 9.037 1.568 -3.738 1.00 95.81 111 LEU A N 1
ATOM 875 C CA . LEU A 1 111 ? 8.332 0.544 -2.969 1.00 95.81 111 LEU A CA 1
ATOM 876 C C . LEU A 1 111 ? 7.688 1.120 -1.699 1.00 95.81 111 LEU A C 1
ATOM 878 O O . LEU A 1 111 ? 6.567 0.750 -1.354 1.00 95.81 111 LEU A O 1
ATOM 882 N N . SER A 1 112 ? 8.350 2.061 -1.020 1.00 95.88 112 SER A N 1
ATOM 883 C CA . SER A 1 112 ? 7.856 2.647 0.234 1.00 95.88 112 SER A CA 1
ATOM 884 C C . SER A 1 112 ? 6.495 3.335 0.088 1.00 95.88 112 SER A C 1
ATOM 886 O O . SER A 1 112 ? 5.687 3.284 1.009 1.00 95.88 112 SER A O 1
ATOM 888 N N . ILE A 1 113 ? 6.181 3.913 -1.077 1.00 94.69 113 ILE A N 1
ATOM 889 C CA . ILE A 1 113 ? 4.871 4.547 -1.298 1.00 94.69 113 ILE A CA 1
ATOM 890 C C . ILE A 1 113 ? 3.714 3.541 -1.432 1.00 94.69 113 ILE A C 1
ATOM 892 O O . ILE A 1 113 ? 2.550 3.930 -1.295 1.00 94.69 113 ILE A O 1
ATOM 896 N N . LEU A 1 114 ? 4.024 2.266 -1.699 1.00 95.62 114 LEU A N 1
ATOM 897 C CA . LEU A 1 114 ? 3.055 1.169 -1.799 1.00 95.62 114 LEU A CA 1
ATOM 898 C C . LEU A 1 114 ? 2.772 0.510 -0.445 1.00 95.62 114 LEU A C 1
ATOM 900 O O . LEU A 1 114 ? 1.773 -0.194 -0.304 1.00 95.62 114 LEU A O 1
ATOM 904 N N . ILE A 1 115 ? 3.657 0.713 0.533 1.00 96.19 115 ILE A N 1
ATOM 905 C CA . ILE A 1 115 ? 3.614 0.050 1.834 1.00 96.19 115 ILE A CA 1
ATOM 906 C C . ILE A 1 115 ? 3.033 0.997 2.891 1.00 96.19 115 ILE A C 1
ATOM 908 O O . ILE A 1 115 ? 3.272 2.203 2.891 1.00 96.19 115 ILE A O 1
ATOM 912 N N . THR A 1 116 ? 2.289 0.437 3.841 1.00 94.25 116 THR A N 1
ATOM 913 C CA . THR A 1 116 ? 1.881 1.113 5.074 1.00 94.25 116 THR A CA 1
ATOM 914 C C . THR A 1 116 ? 2.200 0.238 6.286 1.00 94.25 116 THR A C 1
ATOM 916 O O . THR A 1 116 ? 1.943 -0.963 6.290 1.00 94.25 116 THR A O 1
ATOM 919 N N . SER A 1 117 ? 2.788 0.833 7.326 1.00 92.88 117 SER A N 1
ATOM 920 C CA . SER A 1 117 ? 3.138 0.125 8.566 1.00 92.88 117 SER A CA 1
ATOM 921 C C . SER A 1 117 ? 3.118 1.063 9.774 1.00 92.88 117 SER A C 1
ATOM 923 O O . SER A 1 117 ? 2.317 0.885 10.692 1.00 92.88 117 SER A O 1
ATOM 925 N N . GLY A 1 118 ? 3.915 2.139 9.758 1.00 92.69 118 GLY A N 1
ATOM 926 C CA . GLY A 1 118 ? 4.030 3.044 10.909 1.00 92.69 118 GLY A CA 1
ATOM 927 C C . GLY A 1 118 ? 2.721 3.744 11.296 1.00 92.69 118 GLY A C 1
ATOM 928 O O . GLY A 1 118 ? 2.431 3.916 12.479 1.00 92.69 118 GLY A O 1
ATOM 929 N N . SER A 1 119 ? 1.894 4.107 10.313 1.00 92.25 119 SER A N 1
ATOM 930 C CA . SER A 1 119 ? 0.592 4.752 10.537 1.00 92.25 119 SER A CA 1
ATOM 931 C C . SER A 1 119 ? -0.429 3.784 11.147 1.00 92.25 119 SER A C 1
ATOM 933 O O . SER A 1 119 ? -1.199 4.167 12.030 1.00 92.25 119 SER A O 1
ATOM 935 N N . VAL A 1 120 ? -0.389 2.513 10.731 1.00 93.56 120 VAL A N 1
ATOM 936 C CA . VAL A 1 120 ? -1.192 1.407 11.275 1.00 93.56 120 VAL A CA 1
ATOM 937 C C . VAL A 1 120 ? -0.804 1.139 12.729 1.00 93.56 120 VAL A C 1
ATOM 939 O O . VAL A 1 120 ? -1.674 1.032 13.598 1.00 93.56 120 VAL A O 1
ATOM 942 N N . TRP A 1 121 ? 0.499 1.097 13.013 1.00 92.88 121 TRP A N 1
ATOM 943 C CA . TRP A 1 121 ? 1.022 0.952 14.369 1.00 92.88 121 TRP A CA 1
ATOM 944 C C . TRP A 1 121 ? 0.574 2.101 15.278 1.00 92.88 121 TRP A C 1
ATOM 946 O O . TRP A 1 121 ? 0.017 1.867 16.351 1.00 92.88 121 TRP A O 1
ATOM 956 N N . PHE A 1 122 ? 0.722 3.347 14.819 1.00 92.31 122 PHE A N 1
ATOM 957 C CA . PHE A 1 122 ? 0.265 4.529 15.549 1.00 92.31 122 PHE A CA 1
ATOM 958 C C . PHE A 1 122 ? -1.241 4.492 15.846 1.00 92.31 122 PHE A C 1
ATOM 960 O O . PHE A 1 122 ? -1.661 4.739 16.978 1.00 92.31 122 PHE A O 1
ATOM 967 N N . ALA A 1 123 ? -2.063 4.154 14.848 1.00 92.06 123 ALA A N 1
ATOM 968 C CA . ALA A 1 123 ? -3.509 4.033 15.015 1.00 92.06 123 ALA A CA 1
ATOM 969 C C . ALA A 1 123 ? -3.878 2.968 16.061 1.00 92.06 123 ALA A C 1
ATOM 971 O O . ALA A 1 123 ? -4.774 3.177 16.876 1.00 92.06 123 ALA A O 1
ATOM 972 N N . THR A 1 124 ? -3.146 1.856 16.077 1.00 90.94 124 THR A N 1
ATOM 973 C CA . THR A 1 124 ? -3.360 0.752 17.019 1.00 90.94 124 THR A CA 1
ATOM 974 C C . THR A 1 124 ? -2.971 1.133 18.441 1.00 90.94 124 THR A C 1
ATOM 976 O O . THR A 1 124 ? -3.737 0.880 19.368 1.00 90.94 124 THR A O 1
ATOM 979 N N . LEU A 1 125 ? -1.830 1.805 18.622 1.00 91.06 125 LEU A N 1
ATOM 980 C CA . LEU A 1 125 ? -1.414 2.318 19.929 1.00 91.06 125 LEU A CA 1
ATOM 981 C C . LEU A 1 125 ? -2.446 3.284 20.517 1.00 91.06 125 LEU A C 1
ATOM 983 O O . LEU A 1 125 ? -2.725 3.225 21.712 1.00 91.06 125 LEU A O 1
ATOM 987 N N . LYS A 1 126 ? -3.058 4.135 19.684 1.00 90.69 126 LYS A N 1
ATOM 988 C CA . LYS A 1 126 ? -4.138 5.024 20.131 1.00 90.69 126 LYS A CA 1
ATOM 989 C C . LYS A 1 126 ? -5.342 4.256 20.671 1.00 90.69 126 LYS A C 1
ATOM 991 O O . LYS A 1 126 ? -5.860 4.604 21.726 1.00 90.69 126 LYS A O 1
ATOM 996 N N . ILE A 1 127 ? -5.765 3.197 19.983 1.00 91.12 127 ILE A N 1
ATOM 997 C CA . ILE A 1 127 ? -6.859 2.344 20.468 1.00 91.12 127 ILE A CA 1
ATOM 998 C C . ILE A 1 127 ? -6.463 1.647 21.768 1.00 91.12 127 ILE A C 1
ATOM 1000 O O . ILE A 1 127 ? -7.240 1.647 22.719 1.00 91.12 127 ILE A O 1
ATOM 1004 N N . TYR A 1 128 ? -5.248 1.101 21.832 1.00 90.88 128 TYR A N 1
ATOM 1005 C CA . TYR A 1 128 ? -4.746 0.435 23.028 1.00 90.88 128 TYR A CA 1
ATOM 1006 C C . TYR A 1 128 ? -4.759 1.364 24.249 1.00 90.88 128 TYR A C 1
ATOM 1008 O O . TYR A 1 128 ? -5.277 0.982 25.295 1.00 90.88 128 TYR A O 1
ATOM 1016 N N . PHE A 1 129 ? -4.254 2.594 24.126 1.00 90.50 129 PHE A N 1
ATOM 1017 C CA . PHE A 1 129 ? -4.260 3.544 25.240 1.00 90.50 129 PHE A CA 1
ATOM 1018 C C . PHE A 1 129 ? -5.672 4.011 25.615 1.00 90.50 129 PHE A C 1
ATOM 1020 O O . PHE A 1 129 ? -5.991 4.058 26.805 1.00 90.50 129 PHE A O 1
ATOM 1027 N N . ALA A 1 130 ? -6.541 4.249 24.630 1.00 90.69 130 ALA A N 1
ATOM 1028 C CA . ALA A 1 130 ? -7.930 4.627 24.879 1.00 90.69 130 ALA A CA 1
ATOM 1029 C C . ALA A 1 130 ? -8.713 3.547 25.645 1.00 90.69 130 ALA A C 1
ATOM 1031 O O . ALA A 1 130 ? -9.423 3.877 26.591 1.00 90.69 130 ALA A O 1
ATOM 1032 N N . LEU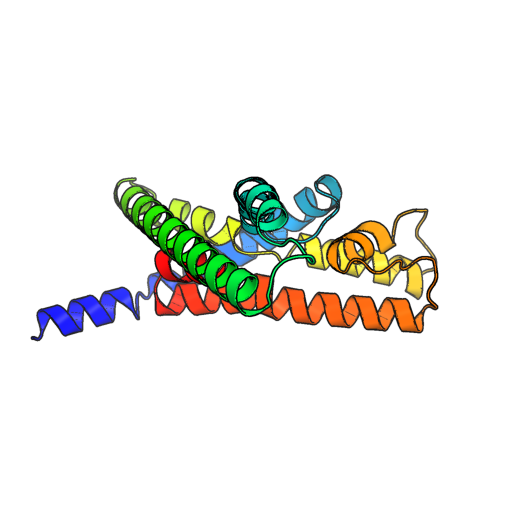 A 1 131 ? -8.550 2.269 25.285 1.00 89.12 131 LEU A N 1
ATOM 1033 C CA . LEU A 1 131 ? -9.274 1.165 25.924 1.00 89.12 131 LEU A CA 1
ATOM 1034 C C . LEU A 1 131 ? -8.612 0.696 27.226 1.00 89.12 131 LEU A C 1
ATOM 1036 O O . LEU A 1 131 ? -9.283 0.534 28.242 1.00 89.12 131 LEU A O 1
ATOM 1040 N N . SER A 1 132 ? -7.293 0.480 27.221 1.00 87.00 132 SER A N 1
ATOM 1041 C CA . SER A 1 132 ? -6.589 -0.121 28.362 1.00 87.00 132 SER A C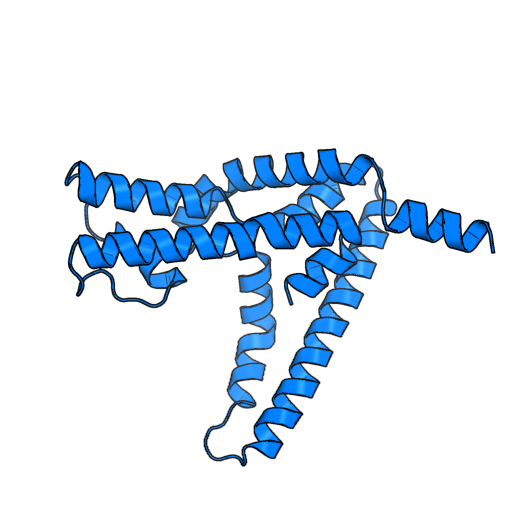A 1
ATOM 1042 C C . SER A 1 132 ? -6.325 0.870 29.483 1.00 87.00 132 SER A C 1
ATOM 1044 O O . SER A 1 132 ? -6.412 0.497 30.651 1.00 87.00 132 SER A O 1
ATOM 1046 N N . LYS A 1 133 ? -5.945 2.106 29.148 1.00 79.00 133 LYS A N 1
ATOM 1047 C CA . LYS A 1 133 ? -5.571 3.108 30.151 1.00 79.00 133 LYS A CA 1
ATOM 1048 C C . LYS A 1 133 ? -6.702 4.084 30.450 1.00 79.00 133 LYS A C 1
ATOM 1050 O O . LYS A 1 133 ? -6.600 4.833 31.412 1.00 79.00 133 LYS A O 1
ATOM 1055 N N . LYS A 1 134 ? -7.767 4.095 29.632 1.00 78.06 134 LYS A N 1
ATOM 1056 C CA . LYS A 1 134 ? -8.798 5.154 29.619 1.00 78.06 134 LYS A CA 1
ATOM 1057 C C . LYS A 1 134 ? -8.194 6.558 29.498 1.00 78.06 134 LYS A C 1
ATOM 1059 O O . LYS A 1 134 ? -8.819 7.563 29.823 1.00 78.06 134 LYS A O 1
ATOM 1064 N N . GLU A 1 135 ? -6.965 6.613 29.001 1.00 63.38 135 GLU A N 1
ATOM 1065 C CA . GLU A 1 135 ? -6.195 7.813 28.755 1.00 63.38 135 GLU A CA 1
ATOM 1066 C C . GLU A 1 135 ? -6.276 8.031 27.258 1.00 63.38 135 GLU A C 1
ATOM 1068 O O . GLU A 1 135 ? -5.508 7.421 26.530 1.00 63.38 135 GLU A O 1
ATOM 1073 N N . MET A 1 136 ? -7.244 8.815 26.783 1.00 60.78 136 MET A N 1
ATOM 1074 C CA . MET A 1 136 ? -7.181 9.520 25.499 1.00 60.78 136 MET A CA 1
ATOM 1075 C C . MET A 1 136 ? -8.451 10.354 25.278 1.00 60.78 136 MET A C 1
ATOM 1077 O O . MET A 1 136 ? -9.567 9.908 25.529 1.00 60.78 136 MET A O 1
ATOM 1081 N N . GLY A 1 137 ? -8.267 11.586 24.793 1.00 64.81 137 GLY A N 1
ATOM 1082 C CA . GLY A 1 137 ? -9.353 12.505 24.444 1.00 64.81 137 GLY A CA 1
ATOM 1083 C C . GLY A 1 137 ? -10.015 12.199 23.093 1.00 64.81 137 GLY A C 1
ATOM 1084 O O . GLY A 1 137 ? -9.703 11.214 22.419 1.00 64.81 137 GLY A O 1
ATOM 1085 N N . LYS A 1 138 ? -10.931 13.087 22.678 1.00 69.38 138 LYS A N 1
ATOM 1086 C CA . LYS A 1 138 ? -11.672 13.013 21.404 1.00 69.38 138 LYS A CA 1
ATOM 1087 C C . LYS A 1 138 ? -10.753 12.647 20.225 1.00 69.38 138 LYS A C 1
ATOM 1089 O O . LYS A 1 138 ? -9.700 13.249 20.042 1.00 69.38 138 LYS A O 1
ATOM 1094 N N . GLY A 1 139 ? -11.182 11.690 19.399 1.00 79.38 139 GLY A N 1
ATOM 1095 C CA . GLY A 1 139 ? -10.488 11.315 18.159 1.00 79.38 139 GLY A CA 1
ATOM 1096 C C . GLY A 1 139 ? -9.508 10.141 18.263 1.00 79.38 139 GLY A C 1
ATOM 1097 O O . GLY A 1 139 ? -8.823 9.854 17.281 1.00 79.38 139 GLY A O 1
ATOM 1098 N N . ALA A 1 140 ? -9.454 9.426 19.394 1.00 85.44 140 ALA A N 1
ATOM 1099 C CA . ALA A 1 140 ? -8.641 8.212 19.538 1.00 85.44 140 ALA A CA 1
ATOM 1100 C C . ALA A 1 140 ? -8.916 7.167 18.443 1.00 85.44 140 ALA A C 1
ATOM 1102 O O . ALA A 1 140 ? -7.992 6.562 17.904 1.00 85.44 140 ALA A O 1
ATOM 1103 N N . TYR A 1 141 ? -10.184 7.037 18.054 1.00 89.94 141 TYR A N 1
ATOM 1104 C CA . TYR A 1 141 ? -10.643 6.066 17.065 1.00 89.94 141 TYR A CA 1
ATOM 1105 C C . TYR A 1 141 ? -10.626 6.589 15.626 1.00 89.94 141 TYR A C 1
ATOM 1107 O O . TYR A 1 141 ? -10.812 5.813 14.697 1.00 89.94 141 TYR A O 1
ATOM 1115 N N . TYR A 1 142 ? -10.370 7.887 15.416 1.00 90.69 142 TYR A N 1
ATOM 1116 C CA . TYR A 1 142 ? -10.607 8.562 14.136 1.00 90.69 142 TYR A CA 1
ATOM 1117 C C . TYR A 1 142 ? -9.908 7.889 12.950 1.00 90.69 142 TYR A C 1
ATOM 1119 O O . TYR A 1 142 ? -10.544 7.645 11.929 1.00 90.69 142 TYR A O 1
ATOM 1127 N N . ILE A 1 143 ? -8.624 7.543 13.090 1.00 90.69 143 ILE A N 1
ATOM 1128 C CA . ILE A 1 143 ? -7.839 6.944 11.999 1.00 90.69 143 ILE A CA 1
ATOM 1129 C C . ILE A 1 143 ? -8.421 5.587 11.594 1.00 90.69 143 ILE A C 1
ATOM 1131 O O . ILE A 1 143 ? -8.578 5.316 10.402 1.00 90.69 143 ILE A O 1
ATOM 1135 N N . VAL A 1 144 ? -8.776 4.751 12.573 1.00 92.31 144 VAL A N 1
ATOM 1136 C CA . VAL A 1 144 ? -9.363 3.435 12.302 1.00 92.31 144 VAL A CA 1
ATOM 1137 C C . VAL A 1 144 ? -10.772 3.597 11.749 1.00 92.31 144 VAL A C 1
ATOM 1139 O O . VAL A 1 144 ? -11.036 3.040 10.692 1.00 92.31 144 VAL A O 1
ATOM 1142 N N . SER A 1 145 ? -11.624 4.439 12.346 1.00 92.00 145 SER A N 1
ATOM 1143 C CA . SER A 1 145 ? -12.974 4.727 11.837 1.00 92.00 145 SER A CA 1
ATOM 1144 C C . SER A 1 145 ? -12.964 5.210 10.387 1.00 92.00 145 SER A C 1
ATOM 1146 O O . SER A 1 145 ? -13.759 4.757 9.569 1.00 92.00 145 SER A O 1
ATOM 1148 N N . ARG A 1 146 ? -12.041 6.114 10.032 1.00 89.88 146 ARG A N 1
ATOM 1149 C CA . ARG A 1 146 ? -11.883 6.616 8.658 1.00 89.88 146 ARG A CA 1
ATOM 1150 C C . ARG A 1 146 ? -11.407 5.528 7.703 1.00 89.88 146 ARG A C 1
ATOM 1152 O O . ARG A 1 146 ? -11.904 5.452 6.583 1.00 89.88 146 ARG A O 1
ATOM 1159 N N . SER A 1 147 ? -10.468 4.693 8.143 1.00 88.62 147 SER A N 1
ATOM 1160 C CA . SER A 1 147 ? -9.872 3.643 7.309 1.00 88.62 147 SER A CA 1
ATOM 1161 C C . SER A 1 147 ? -10.820 2.452 7.106 1.00 88.62 147 SER A C 1
ATOM 1163 O O . SER A 1 147 ? -10.841 1.860 6.030 1.00 88.62 147 SER A O 1
ATOM 1165 N N . THR A 1 148 ? -11.642 2.115 8.105 1.00 90.44 148 THR A N 1
ATOM 1166 C CA . THR A 1 148 ? -12.631 1.025 8.031 1.00 90.44 148 THR A CA 1
ATOM 1167 C C . THR A 1 148 ? -14.013 1.483 7.578 1.00 90.44 148 THR A C 1
ATOM 1169 O O . THR A 1 148 ? -14.819 0.641 7.191 1.00 90.44 148 THR A O 1
ATOM 1172 N N . ARG A 1 149 ? -14.282 2.796 7.597 1.00 89.81 149 ARG A N 1
ATOM 1173 C CA . ARG A 1 149 ? -15.608 3.404 7.385 1.00 89.81 149 ARG A CA 1
ATOM 1174 C C . ARG A 1 149 ? -16.661 2.925 8.398 1.00 89.81 149 ARG A C 1
ATOM 1176 O O . ARG A 1 149 ? -17.843 2.874 8.076 1.00 89.81 149 ARG A O 1
ATOM 1183 N N . VAL A 1 150 ? -16.231 2.590 9.616 1.00 91.50 150 VAL A N 1
ATOM 1184 C CA . VAL A 1 150 ? -17.099 2.199 10.739 1.00 91.50 150 VAL A CA 1
ATOM 1185 C C . VAL A 1 150 ? -17.126 3.329 11.764 1.00 91.50 150 VAL A C 1
ATOM 1187 O O . VAL A 1 150 ? -16.072 3.830 12.155 1.00 91.50 150 VAL A O 1
ATOM 1190 N N . ASP A 1 151 ? -18.312 3.729 12.226 1.00 92.19 151 ASP A N 1
ATOM 1191 C CA . ASP A 1 151 ? -18.420 4.710 13.307 1.00 92.19 151 ASP A CA 1
ATOM 1192 C C . ASP A 1 151 ? -18.121 4.070 14.666 1.00 92.19 151 ASP A C 1
ATOM 1194 O O . ASP A 1 151 ? -18.999 3.520 15.331 1.00 92.19 151 ASP A O 1
ATOM 1198 N N . LEU A 1 152 ? -16.859 4.173 15.086 1.00 91.12 152 LEU A N 1
ATOM 1199 C CA . LEU A 1 152 ? -16.393 3.604 16.346 1.00 91.12 152 LEU A CA 1
ATOM 1200 C C . LEU A 1 152 ? -16.932 4.298 17.610 1.00 91.12 152 LEU A C 1
ATOM 1202 O O . LEU A 1 152 ? -16.699 3.792 18.700 1.00 91.12 152 LEU A O 1
ATOM 1206 N N . ASN A 1 153 ? -17.650 5.423 17.502 1.00 88.81 153 ASN A N 1
ATOM 1207 C CA . ASN A 1 153 ? -18.260 6.066 18.675 1.00 88.81 153 ASN A CA 1
ATOM 1208 C C . ASN A 1 153 ? -19.610 5.446 19.065 1.00 88.81 153 ASN A C 1
ATOM 1210 O O . ASN A 1 153 ? -20.105 5.718 20.155 1.00 88.81 153 ASN A O 1
ATOM 1214 N N . SER A 1 154 ? -20.219 4.657 18.174 1.00 88.12 154 SER A N 1
ATOM 1215 C CA . SER A 1 154 ? -21.534 4.033 18.385 1.00 88.12 154 SER A CA 1
ATOM 1216 C C . SER A 1 154 ? -21.458 2.560 18.800 1.00 88.12 154 SER A C 1
ATOM 1218 O O . SER A 1 154 ? -22.489 1.926 19.018 1.00 88.12 154 SER A O 1
ATOM 1220 N N . VAL A 1 155 ? -20.247 2.011 18.913 1.00 90.50 155 VAL A N 1
ATOM 1221 C CA . VAL A 1 155 ? -19.982 0.607 19.252 1.00 90.50 155 VAL A CA 1
ATOM 1222 C C . VAL A 1 155 ? -19.347 0.488 20.633 1.00 90.50 155 VAL A C 1
ATOM 1224 O O . VAL A 1 155 ? -18.726 1.422 21.134 1.00 90.50 155 VAL A O 1
ATOM 1227 N N . ASP A 1 156 ? -19.505 -0.683 21.241 1.00 91.69 156 ASP A N 1
ATOM 1228 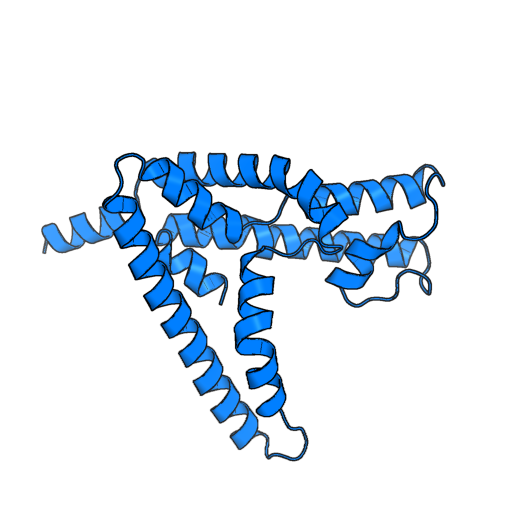C CA . ASP A 1 156 ? -18.897 -1.031 22.520 1.00 91.69 156 ASP A CA 1
ATOM 1229 C C . ASP A 1 156 ? -17.395 -1.339 22.387 1.00 91.69 156 ASP A C 1
ATOM 1231 O O . ASP A 1 156 ? -16.865 -1.538 21.290 1.00 91.69 156 ASP A O 1
ATOM 1235 N N . ASP A 1 157 ? -16.699 -1.440 23.521 1.00 91.19 157 ASP A N 1
ATOM 1236 C CA . ASP A 1 157 ? -15.257 -1.721 23.571 1.00 91.19 157 ASP A CA 1
ATOM 1237 C C . ASP A 1 157 ? -14.882 -3.020 22.829 1.00 91.19 157 ASP A C 1
ATOM 1239 O O . ASP A 1 157 ? -13.834 -3.102 22.173 1.00 91.19 157 ASP A O 1
ATOM 1243 N N . TYR A 1 158 ? -15.758 -4.031 22.857 1.00 92.69 158 TYR A N 1
ATOM 1244 C CA . TYR A 1 158 ? -15.577 -5.271 22.099 1.00 92.69 158 TYR A CA 1
ATOM 1245 C C . TYR A 1 158 ? -15.711 -5.050 20.586 1.00 92.69 158 TYR A C 1
ATOM 1247 O O . TYR A 1 158 ? -14.919 -5.596 19.810 1.00 92.69 158 TYR A O 1
ATOM 1255 N N . GLY A 1 159 ? -16.677 -4.243 20.143 1.00 93.44 159 GLY A N 1
ATOM 1256 C CA . GLY A 1 159 ? -16.846 -3.831 18.753 1.00 93.44 159 GLY A CA 1
ATOM 1257 C C . GLY A 1 159 ? -15.666 -3.012 18.230 1.00 93.44 159 GLY A C 1
ATOM 1258 O O . GLY A 1 159 ? -15.187 -3.271 17.119 1.00 93.44 159 GLY A O 1
ATOM 1259 N N . ILE A 1 160 ? -15.135 -2.095 19.047 1.00 93.56 160 ILE A N 1
ATOM 1260 C CA . ILE A 1 160 ? -13.917 -1.329 18.740 1.00 93.56 160 ILE A CA 1
ATOM 1261 C C . ILE A 1 160 ? -12.739 -2.281 18.557 1.00 93.56 160 ILE A C 1
ATOM 1263 O O . ILE A 1 160 ? -12.066 -2.238 17.525 1.00 93.56 160 ILE A O 1
ATOM 1267 N N . THR A 1 161 ? -12.529 -3.185 19.514 1.00 93.38 161 THR A N 1
ATOM 1268 C CA . THR A 1 161 ? -11.426 -4.155 19.479 1.00 93.38 161 THR A CA 1
ATOM 1269 C C . THR A 1 161 ? -11.510 -5.050 18.244 1.00 93.38 161 THR A C 1
ATOM 1271 O O . THR A 1 161 ? -10.530 -5.190 17.512 1.00 93.38 161 THR A O 1
ATOM 1274 N N . ARG A 1 162 ? -12.692 -5.602 17.940 1.00 94.62 162 ARG A N 1
ATOM 1275 C CA . ARG A 1 162 ? -12.907 -6.443 16.752 1.00 94.62 162 ARG A CA 1
ATOM 1276 C C . ARG A 1 162 ? -12.617 -5.684 15.458 1.00 94.62 162 ARG A C 1
ATOM 1278 O O . ARG A 1 162 ? -11.950 -6.214 14.570 1.00 94.62 162 ARG A O 1
ATOM 1285 N N . THR A 1 163 ? -13.091 -4.444 15.356 1.00 95.00 163 THR A N 1
ATOM 1286 C CA . THR A 1 163 ? -12.868 -3.605 14.172 1.00 95.00 163 THR A CA 1
ATOM 1287 C C . THR A 1 163 ? -11.389 -3.262 14.010 1.00 95.00 163 THR A C 1
ATOM 1289 O O . THR A 1 163 ? -10.861 -3.339 12.901 1.00 95.00 163 THR A O 1
ATOM 1292 N N . ALA A 1 164 ? -10.698 -2.951 15.109 1.00 94.12 164 ALA A N 1
ATOM 1293 C CA . ALA A 1 164 ? -9.265 -2.688 15.120 1.00 94.12 164 ALA A CA 1
ATOM 1294 C C . ALA A 1 164 ? -8.449 -3.921 14.699 1.00 94.12 164 ALA A C 1
ATOM 1296 O O . ALA A 1 164 ? -7.560 -3.802 13.860 1.00 94.12 164 ALA A O 1
ATOM 1297 N N . MET A 1 165 ? -8.783 -5.113 15.204 1.00 94.88 165 MET A N 1
ATOM 1298 C CA . MET A 1 165 ? -8.132 -6.365 14.796 1.00 94.88 165 MET A CA 1
ATOM 1299 C C . MET A 1 165 ? -8.349 -6.672 13.311 1.00 94.88 165 MET A C 1
ATOM 1301 O O . MET A 1 165 ? -7.402 -7.025 12.611 1.00 94.88 165 MET A O 1
ATOM 1305 N N . GLY A 1 166 ? -9.573 -6.495 12.802 1.00 95.62 166 GLY A N 1
ATOM 1306 C CA . GLY A 1 166 ? -9.862 -6.660 11.375 1.00 95.62 166 GLY A CA 1
ATOM 1307 C C . GLY A 1 166 ? -9.102 -5.656 10.503 1.00 95.62 166 GLY A C 1
ATOM 1308 O O . GLY A 1 166 ? -8.562 -6.017 9.457 1.00 95.62 166 GLY A O 1
ATOM 1309 N N . PHE A 1 167 ? -9.005 -4.405 10.956 1.00 94.69 167 PHE A N 1
ATOM 1310 C CA . PHE A 1 167 ? -8.206 -3.367 10.309 1.00 94.69 167 PHE A CA 1
ATOM 1311 C C . PHE A 1 167 ? -6.713 -3.720 10.277 1.00 94.69 167 PHE A C 1
ATOM 1313 O O . PHE A 1 167 ? -6.086 -3.591 9.225 1.00 94.69 167 PHE A O 1
ATOM 1320 N N . LEU A 1 168 ? -6.161 -4.203 11.393 1.00 95.25 168 LEU A N 1
ATOM 1321 C CA . LEU A 1 168 ? -4.775 -4.656 11.503 1.00 95.25 168 LEU A CA 1
ATOM 1322 C C . LEU A 1 168 ? -4.481 -5.805 10.544 1.00 95.25 168 LEU A C 1
ATOM 1324 O O . LEU A 1 168 ? -3.544 -5.710 9.759 1.00 95.25 168 LEU A O 1
ATOM 1328 N N . ALA A 1 169 ? -5.305 -6.855 10.566 1.00 95.81 169 ALA A N 1
ATOM 1329 C CA . ALA A 1 169 ? -5.134 -8.018 9.701 1.00 95.81 169 ALA A CA 1
ATOM 1330 C C . ALA A 1 169 ? -5.188 -7.623 8.218 1.00 95.81 169 ALA A C 1
ATOM 1332 O O . ALA A 1 169 ? -4.308 -7.989 7.441 1.00 95.81 169 ALA A O 1
ATOM 1333 N N . ARG A 1 170 ? -6.174 -6.798 7.835 1.00 94.75 170 ARG A N 1
ATOM 1334 C CA . ARG A 1 170 ? -6.293 -6.282 6.466 1.00 94.75 170 ARG A CA 1
ATOM 1335 C C . ARG A 1 170 ? -5.101 -5.414 6.069 1.00 94.75 170 ARG A C 1
ATOM 1337 O O . ARG A 1 170 ? -4.663 -5.501 4.929 1.00 94.75 170 ARG A O 1
ATOM 1344 N N . SER A 1 171 ? -4.615 -4.556 6.962 1.00 94.44 171 SER A N 1
ATOM 1345 C CA . SER A 1 171 ? -3.495 -3.657 6.664 1.00 94.44 171 SER A CA 1
ATOM 1346 C C . SER A 1 171 ? -2.171 -4.410 6.587 1.00 94.44 171 SER A C 1
ATOM 1348 O O . SER A 1 171 ? -1.361 -4.108 5.721 1.00 94.44 171 SER A O 1
ATOM 1350 N N . PHE A 1 172 ? -1.976 -5.425 7.430 1.00 95.12 172 PHE A N 1
ATOM 1351 C CA . PHE A 1 172 ? -0.822 -6.314 7.365 1.00 95.12 172 PHE A CA 1
ATOM 1352 C C . PHE A 1 172 ? -0.788 -7.077 6.037 1.00 95.12 172 PHE A C 1
ATOM 1354 O O . PHE A 1 172 ? 0.208 -7.019 5.326 1.00 95.12 172 PHE A O 1
ATOM 1361 N N . ASP A 1 173 ? -1.896 -7.713 5.656 1.00 95.56 173 ASP A N 1
ATOM 1362 C CA . ASP A 1 173 ? -2.000 -8.432 4.384 1.00 95.56 173 ASP A CA 1
ATOM 1363 C C . ASP A 1 173 ? -1.874 -7.479 3.184 1.00 95.56 173 ASP A C 1
ATOM 1365 O O . ASP A 1 173 ? -0.926 -7.547 2.399 1.00 95.56 173 ASP A O 1
ATOM 1369 N N . LYS A 1 174 ? -2.803 -6.525 3.058 1.00 94.44 174 LYS A N 1
ATOM 1370 C CA . LYS A 1 174 ? -2.919 -5.712 1.843 1.00 94.44 174 LYS A CA 1
ATOM 1371 C C . LYS A 1 174 ? -1.921 -4.573 1.744 1.00 94.44 174 LYS A C 1
ATOM 1373 O O . LYS A 1 174 ? -1.619 -4.155 0.629 1.00 94.44 174 LYS A O 1
ATOM 1378 N N . GLY A 1 175 ? -1.493 -4.043 2.883 1.00 93.31 175 GLY A N 1
ATOM 1379 C CA . GLY A 1 175 ? -0.667 -2.846 2.987 1.00 93.31 175 GLY A CA 1
ATOM 1380 C C . GLY A 1 175 ? 0.809 -3.120 3.262 1.00 93.31 175 GLY A C 1
ATOM 1381 O O . GLY A 1 175 ? 1.606 -2.205 3.097 1.00 93.31 175 GLY A O 1
ATOM 1382 N N . LEU A 1 176 ? 1.189 -4.342 3.650 1.00 95.75 176 LEU A N 1
ATOM 1383 C CA . LEU A 1 176 ? 2.584 -4.700 3.920 1.00 95.75 176 LEU A CA 1
ATOM 1384 C C . LEU A 1 176 ? 3.005 -5.967 3.170 1.00 95.75 176 LEU A C 1
ATOM 1386 O O . LEU A 1 176 ? 3.917 -5.905 2.350 1.00 95.75 176 LEU A O 1
ATOM 1390 N N . VAL A 1 177 ? 2.337 -7.098 3.410 1.00 97.00 177 VAL A N 1
ATOM 1391 C CA . VAL A 1 177 ? 2.755 -8.405 2.878 1.00 97.00 177 VAL A CA 1
ATOM 1392 C C . VAL A 1 177 ? 2.600 -8.476 1.363 1.00 97.00 177 VAL A C 1
ATOM 1394 O O . VAL A 1 177 ? 3.572 -8.776 0.680 1.00 97.00 177 VAL A O 1
ATOM 1397 N N . ASN A 1 178 ? 1.422 -8.175 0.815 1.00 96.81 178 ASN A N 1
ATOM 1398 C CA . ASN A 1 178 ? 1.178 -8.329 -0.620 1.00 96.81 178 ASN A CA 1
ATOM 1399 C C . ASN A 1 178 ? 2.031 -7.399 -1.508 1.00 96.81 178 ASN A C 1
ATOM 1401 O O . ASN A 1 178 ? 2.595 -7.905 -2.479 1.00 96.81 178 ASN A O 1
ATOM 1405 N N . PRO A 1 179 ? 2.204 -6.092 -1.208 1.00 96.56 179 PRO A N 1
ATOM 1406 C CA . PRO A 1 179 ? 3.115 -5.244 -1.979 1.00 96.56 179 PRO A CA 1
ATOM 1407 C C . PRO A 1 179 ? 4.545 -5.793 -2.004 1.00 96.56 179 PRO A C 1
ATOM 1409 O O . PRO A 1 179 ? 5.170 -5.826 -3.061 1.00 96.56 179 PRO A O 1
ATOM 1412 N N . VAL A 1 180 ? 5.044 -6.273 -0.858 1.00 96.56 180 VAL A N 1
ATOM 1413 C CA . VAL A 1 180 ? 6.386 -6.864 -0.739 1.00 96.56 180 VAL A CA 1
ATOM 1414 C C . VAL A 1 180 ? 6.470 -8.198 -1.476 1.00 96.56 180 VAL A C 1
ATOM 1416 O O . VAL A 1 180 ? 7.437 -8.440 -2.187 1.00 96.56 180 VAL A O 1
ATOM 1419 N N . PHE A 1 181 ? 5.457 -9.054 -1.359 1.00 95.88 181 PHE A N 1
ATOM 1420 C CA . PHE A 1 181 ? 5.406 -10.337 -2.054 1.00 95.88 181 PHE A CA 1
ATOM 1421 C C . PHE A 1 181 ? 5.468 -10.150 -3.573 1.00 95.88 181 PHE A C 1
ATOM 1423 O O . PHE A 1 181 ? 6.326 -10.729 -4.238 1.00 95.88 181 PHE A O 1
ATOM 1430 N N . TRP A 1 182 ? 4.610 -9.292 -4.125 1.00 95.12 182 TRP A N 1
ATOM 1431 C CA . TRP A 1 182 ? 4.590 -9.026 -5.561 1.00 95.12 182 TRP A CA 1
ATOM 1432 C C . TRP A 1 182 ? 5.853 -8.316 -6.044 1.00 95.12 182 TRP A C 1
ATOM 1434 O O . TRP A 1 182 ? 6.331 -8.604 -7.142 1.00 95.12 182 TRP A O 1
ATOM 1444 N N . TYR A 1 183 ? 6.442 -7.464 -5.204 1.00 94.81 183 TYR A N 1
ATOM 1445 C CA . TYR A 1 183 ? 7.757 -6.888 -5.452 1.00 94.81 183 TYR A CA 1
ATOM 1446 C C . TYR A 1 183 ? 8.861 -7.952 -5.536 1.00 94.81 183 TYR A C 1
ATOM 1448 O O . TYR A 1 183 ? 9.677 -7.921 -6.452 1.00 94.81 183 TYR A O 1
ATOM 1456 N N . LEU A 1 184 ? 8.878 -8.938 -4.639 1.00 92.81 184 LEU A N 1
ATOM 1457 C CA . LEU A 1 184 ? 9.876 -10.009 -4.690 1.00 92.81 184 LEU A CA 1
ATOM 1458 C C . LEU A 1 184 ? 9.722 -10.856 -5.961 1.00 92.81 184 LEU A C 1
ATOM 1460 O O . LEU A 1 184 ? 10.725 -11.166 -6.598 1.00 92.81 184 LEU A O 1
ATOM 1464 N N . VAL A 1 185 ? 8.484 -11.149 -6.377 1.00 91.44 185 VAL A N 1
ATOM 1465 C CA . VAL A 1 185 ? 8.190 -11.957 -7.575 1.00 91.44 185 VAL A CA 1
ATOM 1466 C C . VAL A 1 185 ? 8.540 -11.236 -8.881 1.00 91.44 185 VAL A C 1
ATOM 1468 O O . VAL A 1 185 ? 9.088 -11.857 -9.788 1.00 91.44 185 VAL A O 1
ATOM 1471 N N . GLY A 1 186 ? 8.210 -9.949 -9.019 1.00 88.69 186 GLY A N 1
ATOM 1472 C CA . GLY A 1 186 ? 8.284 -9.251 -10.313 1.00 88.69 186 GLY A CA 1
ATOM 1473 C C . GLY A 1 186 ? 8.796 -7.815 -10.257 1.00 88.69 186 GLY A C 1
ATOM 1474 O O . GLY A 1 186 ? 8.600 -7.068 -11.216 1.00 88.69 186 GLY A O 1
ATOM 1475 N N . GLY A 1 187 ? 9.421 -7.423 -9.150 1.00 91.56 187 GLY A N 1
ATOM 1476 C CA . GLY A 1 187 ? 9.972 -6.091 -8.927 1.00 91.56 187 GLY A CA 1
ATOM 1477 C C . GLY A 1 187 ? 8.907 -5.002 -8.792 1.00 91.56 187 GLY A C 1
ATOM 1478 O O . GLY A 1 187 ? 7.719 -5.256 -8.562 1.00 91.56 187 GLY A O 1
ATOM 1479 N N . VAL A 1 188 ? 9.344 -3.755 -8.979 1.00 92.44 188 VAL A N 1
ATOM 1480 C CA . VAL A 1 188 ? 8.483 -2.560 -8.969 1.00 92.44 188 VAL A CA 1
ATOM 1481 C C . VAL A 1 188 ? 7.249 -2.707 -9.878 1.00 92.44 188 VAL A C 1
ATOM 1483 O O . VAL A 1 188 ? 6.152 -2.395 -9.410 1.00 92.44 188 VAL A O 1
ATOM 1486 N N . PRO A 1 189 ? 7.346 -3.228 -11.122 1.00 93.81 189 PRO A N 1
ATOM 1487 C CA . PRO A 1 189 ? 6.183 -3.384 -11.995 1.00 93.81 189 PRO A CA 1
ATOM 1488 C C . PRO A 1 189 ? 5.029 -4.159 -11.362 1.00 93.81 189 PRO A C 1
ATOM 1490 O O . PRO A 1 189 ? 3.889 -3.695 -11.376 1.00 93.81 189 PRO A O 1
ATOM 1493 N N . LEU A 1 190 ? 5.316 -5.321 -10.779 1.00 93.94 190 LEU A N 1
ATOM 1494 C CA . LEU A 1 190 ? 4.275 -6.205 -10.264 1.00 93.94 190 LEU A CA 1
ATOM 1495 C C . LEU A 1 190 ? 3.688 -5.695 -8.940 1.00 93.94 190 LEU A C 1
ATOM 1497 O O . LEU A 1 190 ? 2.489 -5.832 -8.706 1.00 93.94 190 LEU A O 1
ATOM 1501 N N . ALA A 1 191 ? 4.497 -5.019 -8.120 1.00 95.69 191 ALA A N 1
ATOM 1502 C CA . ALA A 1 191 ? 4.032 -4.365 -6.899 1.00 95.69 191 ALA A CA 1
ATOM 1503 C C . ALA A 1 191 ? 3.029 -3.228 -7.181 1.00 95.69 191 ALA A C 1
ATOM 1505 O O . ALA A 1 191 ? 2.022 -3.100 -6.485 1.00 95.69 191 ALA A O 1
ATOM 1506 N N . TYR A 1 192 ? 3.264 -2.429 -8.227 1.00 96.19 192 TYR A N 1
ATOM 1507 C CA . TYR A 1 192 ? 2.346 -1.360 -8.643 1.00 96.19 192 TYR A CA 1
ATOM 1508 C C . TYR A 1 192 ? 1.078 -1.905 -9.300 1.00 96.19 192 TYR A C 1
ATOM 1510 O O . TYR A 1 192 ? 0.006 -1.345 -9.095 1.00 96.19 192 TYR A O 1
ATOM 1518 N N . VAL A 1 193 ? 1.180 -3.000 -10.061 1.00 96.25 193 VAL A N 1
ATOM 1519 C CA . VAL A 1 193 ? -0.001 -3.686 -10.609 1.00 96.25 193 VAL A CA 1
ATOM 1520 C C . VAL A 1 193 ? -0.883 -4.229 -9.489 1.00 96.25 193 VAL A C 1
ATOM 1522 O O . VAL A 1 193 ? -2.098 -4.125 -9.583 1.00 96.25 193 VAL A O 1
ATOM 1525 N N . TYR A 1 194 ? -0.298 -4.757 -8.413 1.00 95.88 194 TYR A N 1
ATOM 1526 C CA . TYR A 1 194 ? -1.067 -5.160 -7.235 1.00 95.88 194 TYR A CA 1
ATOM 1527 C C . TYR A 1 194 ? -1.742 -3.971 -6.528 1.00 95.88 194 TYR A C 1
ATOM 1529 O O . TYR A 1 194 ? -2.831 -4.118 -5.976 1.00 95.88 194 TYR A O 1
ATOM 1537 N N . ALA A 1 195 ? -1.095 -2.804 -6.512 1.00 93.50 195 ALA A N 1
ATOM 1538 C CA . ALA A 1 195 ? -1.622 -1.615 -5.848 1.00 93.50 195 ALA A CA 1
ATOM 1539 C C . ALA A 1 195 ? -2.759 -0.913 -6.617 1.00 93.50 195 ALA A C 1
ATOM 1541 O O . ALA A 1 195 ? -3.424 -0.064 -6.017 1.00 93.50 195 ALA A O 1
ATOM 1542 N N . ALA A 1 196 ? -2.933 -1.238 -7.903 1.00 91.12 196 ALA A N 1
ATOM 1543 C CA . ALA A 1 196 ? -3.963 -0.724 -8.809 1.00 91.12 196 ALA A CA 1
ATOM 1544 C C . ALA A 1 196 ? -5.375 -1.191 -8.417 1.00 91.12 196 ALA A C 1
ATOM 1546 O O . ALA A 1 196 ? -6.289 -0.335 -8.442 1.00 91.12 196 ALA A O 1
#